Protein AF-A0A1L5PCD2-F1 (afdb_monomer_lite)

Secondary structure (DSSP, 8-state):
-TTGGGT-EEEEEES--SHHHHHTTSS----HHHHHHHHTTSSSEEEEEE--TTSHHHHHHHHHHHHTTT---EEEE----S-S--EETTEE-TTS-TTTS-HHHHIIIIIIIIHHHHHHHHHHHHHHHHTTS-EEEEE--GGGTS--S-HHHHHHHHHHHHHHHHHHHHHGGGT-EEEEE---SB--HHHHHTGGGS-GGGPBPHHHHHHHHHHHHHHHHTT--EE----S--BHHHHS-TTS-EEEEETTT--EEE--GGGS-HHHHTSBHHHHHTT---TTT--S-EEEEESTTS--

Sequence (300 aa):
MRIIAEAATVHVTGRTRSEAEASLGGKRAGSLEGLALEAAALPGRLVVHHCDHSNDAETERVAEEIRAANRLDILVNNAWPGYENMIEDGDFTWPRPFWEQPVWRWDAMIGAALRAAFIMSRAVAPTIISTQRGLIVNISFWAAQFYDGNAIYGMAKAAADKMAADFAHELRPHKVAAVALDPGLVRTEAVMQNAEYFDLSNSESPRFIGHVMRRSILARIRHAPFSADTGLDTRIYKHLPHHIDIMVKCTACGETREFQRDNLPVAMRHALIADIEKRLKCTSCGAKSGKLLFGSYVRG

Organism: NCBI:txid538025

InterPro domains:
  IPR002347 Short-chain dehydrogenase/reductase SDR [PF00106] (27-194)
  IPR002347 Short-chain dehydrogenase/reductase SDR [PR00081] (70-81)
  IPR002347 Short-chain dehydrogenase/reductase SDR [PR00081] (128-144)
  IPR002347 Short-chain dehydrogenase/reductase SDR [PR00081] (153-172)
  IPR002347 Short-chain dehydrogenase/reductase SDR [PR00081] (174-191)
  IPR036291 NAD(P)-binding domain superfamily [SSF51735] (5-196)

Foldseek 3Di:
DLLQLVQEEDEDEDAFADQVSQPVLVQGGDHPVNVQVVSVPHNHHYDYAYAQQLDLVRLLVVLVVVCVVLADAEAELDDADLLSPQADPNDRQQLPPPVSHDVVSLCRLPVRRLVSLVSNCVNCVVSNLVVLQHEYEYEAAPLCPDPDRHPSNNVSRVSSQVVQLVCQVVCVVSNYHGFYWHQYAEPHSSCVVVVVVDDCVPYDYPVLVVLVVSLSSVCSVVVHFSWLPSVHQDACQRTGDPSKWKWKAAPPPRDIDTDDLVPDDPVRNSHGQVVVLQCDADPPPRDSRIIMTIGPPPVD

Radius of gyration: 20.15 Å; chains: 1; bounding box: 47×47×53 Å

pLDDT: mean 81.56, std 14.29, range [33.59, 98.44]

Structure (mmCIF, N/CA/C/O backbone):
data_AF-A0A1L5PCD2-F1
#
_entry.id   AF-A0A1L5PCD2-F1
#
loop_
_atom_site.group_PDB
_atom_site.id
_atom_site.type_symbol
_atom_site.label_atom_id
_atom_site.label_alt_id
_atom_site.label_comp_id
_atom_site.label_asym_id
_atom_site.label_entity_id
_atom_site.label_seq_id
_atom_site.pdbx_PDB_ins_code
_atom_site.Cartn_x
_atom_site.Cartn_y
_atom_site.Cartn_z
_atom_site.occupancy
_atom_site.B_iso_or_equiv
_atom_site.auth_seq_id
_atom_site.auth_comp_id
_atom_site.auth_asym_id
_atom_site.auth_atom_id
_atom_site.pdbx_PDB_model_num
ATOM 1 N N . MET A 1 1 ? 6.598 -11.124 10.112 1.00 73.69 1 MET A N 1
ATOM 2 C CA . MET A 1 1 ? 6.957 -11.622 11.463 1.00 73.69 1 MET A CA 1
ATOM 3 C C . MET A 1 1 ? 6.170 -11.002 12.614 1.00 73.69 1 MET A C 1
ATOM 5 O O . MET A 1 1 ? 5.392 -11.724 13.215 1.00 73.69 1 MET A O 1
ATOM 9 N N . ARG A 1 2 ? 6.268 -9.702 12.939 1.00 77.38 2 ARG A N 1
ATOM 10 C CA . ARG A 1 2 ? 5.586 -9.160 14.147 1.00 77.38 2 ARG A CA 1
ATOM 11 C C . ARG A 1 2 ? 4.066 -9.345 14.192 1.00 77.38 2 ARG A C 1
ATOM 13 O O . ARG A 1 2 ? 3.532 -9.557 15.267 1.00 77.38 2 ARG A O 1
ATOM 20 N N . ILE A 1 3 ? 3.389 -9.270 13.048 1.00 79.81 3 ILE A N 1
ATOM 21 C CA . ILE A 1 3 ? 1.939 -9.504 12.964 1.00 79.81 3 ILE A CA 1
ATOM 22 C C . ILE A 1 3 ? 1.617 -10.988 13.222 1.00 79.81 3 ILE A C 1
ATOM 24 O O . ILE A 1 3 ? 0.697 -11.300 13.963 1.00 79.81 3 ILE A O 1
ATOM 28 N N . ILE A 1 4 ? 2.435 -11.901 12.692 1.00 82.19 4 ILE A N 1
ATOM 29 C CA . ILE A 1 4 ? 2.314 -13.354 12.906 1.00 82.19 4 ILE A CA 1
ATOM 30 C C . ILE A 1 4 ? 2.542 -13.702 14.386 1.00 82.19 4 ILE A C 1
ATOM 32 O O . ILE A 1 4 ? 1.862 -14.561 14.931 1.00 82.19 4 ILE A O 1
ATOM 36 N N . ALA A 1 5 ? 3.440 -12.987 15.072 1.00 83.75 5 ALA A N 1
ATOM 37 C CA . ALA A 1 5 ? 3.675 -13.163 16.507 1.00 83.75 5 ALA A CA 1
ATOM 38 C C . ALA A 1 5 ? 2.443 -12.856 17.389 1.00 83.75 5 ALA A C 1
ATOM 40 O O . ALA A 1 5 ? 2.395 -13.299 18.530 1.00 83.75 5 ALA A O 1
ATOM 41 N N . GLU A 1 6 ? 1.438 -12.148 16.864 1.00 83.00 6 GLU A N 1
ATOM 42 C CA . GLU A 1 6 ? 0.151 -11.873 17.528 1.00 83.00 6 GLU A CA 1
ATOM 43 C C . GLU A 1 6 ? -0.920 -12.933 17.196 1.00 83.00 6 GLU A C 1
ATOM 45 O O . GLU A 1 6 ? -2.115 -12.660 17.282 1.00 83.00 6 GLU A O 1
ATOM 50 N N . ALA A 1 7 ? -0.504 -14.126 16.757 1.00 85.06 7 ALA A N 1
ATOM 51 C CA . ALA A 1 7 ? -1.379 -15.218 16.319 1.00 85.06 7 ALA A CA 1
ATOM 52 C C . ALA A 1 7 ? -2.275 -14.883 15.105 1.00 85.06 7 ALA A C 1
ATOM 54 O O . ALA A 1 7 ? -3.289 -15.538 14.861 1.00 85.06 7 ALA A O 1
ATOM 55 N N . ALA A 1 8 ? -1.904 -13.875 14.310 1.00 86.75 8 ALA A N 1
ATOM 56 C CA . ALA A 1 8 ? -2.624 -13.533 13.088 1.00 86.75 8 ALA A CA 1
ATOM 57 C C . ALA A 1 8 ? -2.284 -14.491 11.934 1.00 86.75 8 ALA A C 1
ATOM 59 O O . ALA A 1 8 ? -1.172 -15.019 11.842 1.00 86.75 8 ALA A O 1
ATOM 60 N N . THR A 1 9 ? -3.230 -14.646 11.005 1.00 91.06 9 THR A N 1
ATOM 61 C CA . THR A 1 9 ? -2.940 -15.203 9.678 1.00 91.06 9 THR A CA 1
ATOM 62 C C . THR A 1 9 ? -2.471 -14.075 8.766 1.00 91.06 9 THR A C 1
ATOM 64 O O . THR A 1 9 ? -3.139 -13.049 8.656 1.00 91.06 9 THR A O 1
ATOM 67 N N . VAL A 1 10 ? -1.313 -14.247 8.135 1.00 91.44 10 VAL A N 1
ATOM 68 C CA . VAL A 1 10 ? -0.717 -13.273 7.221 1.00 91.44 10 VAL A CA 1
ATOM 69 C C . VAL A 1 10 ? -0.548 -13.926 5.860 1.00 91.44 10 VAL A C 1
ATOM 71 O O . VAL A 1 10 ? 0.221 -14.874 5.711 1.00 91.44 10 VAL A O 1
ATOM 74 N N . HIS A 1 11 ? -1.259 -13.388 4.875 1.00 93.06 11 HIS A N 1
ATOM 75 C CA . HIS A 1 11 ? -1.078 -13.723 3.471 1.00 93.06 11 HIS A CA 1
ATOM 76 C C . HIS A 1 11 ? 0.005 -12.811 2.893 1.00 93.06 11 HIS A C 1
ATOM 78 O O . HIS A 1 11 ? -0.073 -11.592 3.047 1.00 93.06 11 HIS A O 1
ATOM 84 N N . VAL A 1 12 ? 1.028 -13.388 2.266 1.00 91.69 12 VAL A N 1
ATOM 85 C CA . VAL A 1 12 ? 2.104 -12.635 1.609 1.00 91.69 12 VAL A CA 1
ATOM 86 C C . VAL A 1 12 ? 2.184 -13.055 0.158 1.00 91.69 12 VAL A C 1
ATOM 88 O O . VAL A 1 12 ? 2.222 -14.246 -0.149 1.00 91.69 12 VAL A O 1
ATOM 91 N N . THR A 1 13 ? 2.222 -12.062 -0.719 1.00 90.50 13 THR A N 1
ATOM 92 C CA . THR A 1 13 ? 2.404 -12.242 -2.153 1.00 90.50 13 THR A CA 1
ATOM 93 C C . THR A 1 13 ? 3.820 -11.853 -2.559 1.00 90.50 13 THR A C 1
ATOM 95 O O . THR A 1 13 ? 4.439 -10.966 -1.966 1.00 90.50 13 THR A O 1
ATOM 98 N N . GLY A 1 14 ? 4.356 -12.524 -3.572 1.00 82.50 14 GLY A N 1
ATOM 99 C CA . GLY A 1 14 ? 5.663 -12.197 -4.124 1.00 82.50 14 GLY A CA 1
ATOM 100 C C . GLY A 1 14 ? 6.024 -13.079 -5.310 1.00 82.50 14 GLY A C 1
ATOM 101 O O . GLY A 1 14 ? 5.433 -14.141 -5.514 1.00 82.50 14 GLY A O 1
ATOM 102 N N . ARG A 1 15 ? 7.009 -12.626 -6.088 1.00 70.12 15 ARG A N 1
ATOM 103 C CA . ARG A 1 15 ? 7.527 -13.364 -7.249 1.00 70.12 15 ARG A CA 1
ATOM 104 C C . ARG A 1 15 ? 8.676 -14.301 -6.881 1.00 70.12 15 ARG A C 1
ATOM 106 O O . ARG A 1 15 ? 8.704 -15.429 -7.344 1.00 70.12 15 ARG A O 1
ATOM 113 N N . THR A 1 16 ? 9.599 -13.852 -6.030 1.00 78.06 16 THR A N 1
ATOM 114 C CA . THR A 1 16 ? 10.806 -14.613 -5.669 1.00 78.06 16 THR A CA 1
ATOM 115 C C . THR A 1 16 ? 10.471 -15.770 -4.730 1.00 78.06 16 THR A C 1
ATOM 117 O O . THR A 1 16 ? 10.133 -15.540 -3.564 1.00 78.06 16 THR A O 1
ATOM 120 N N . ARG A 1 17 ? 10.563 -17.014 -5.214 1.00 74.38 17 ARG A N 1
ATOM 121 C CA . ARG A 1 17 ? 10.187 -18.200 -4.433 1.00 74.38 17 ARG A CA 1
ATOM 122 C C . ARG A 1 17 ? 11.295 -18.632 -3.492 1.00 74.38 17 ARG A C 1
ATOM 124 O O . ARG A 1 17 ? 11.042 -18.736 -2.295 1.00 74.38 17 ARG A O 1
ATOM 131 N N . SER A 1 18 ? 12.500 -18.812 -4.027 1.00 73.50 18 SER A N 1
ATOM 132 C CA . SER A 1 18 ? 13.650 -19.361 -3.302 1.00 73.50 18 SER A CA 1
ATOM 133 C C . SER A 1 18 ? 14.806 -18.370 -3.197 1.00 73.50 18 SER A C 1
ATOM 135 O O . SER A 1 18 ? 14.920 -17.426 -3.983 1.00 73.50 18 SER A O 1
ATOM 137 N N . GLU A 1 19 ? 15.709 -18.601 -2.244 1.00 71.38 19 GLU A N 1
ATOM 138 C CA . GLU A 1 19 ? 16.956 -17.827 -2.146 1.00 71.38 19 GLU A CA 1
ATOM 139 C C . GLU A 1 19 ? 17.844 -18.016 -3.388 1.00 71.38 19 GLU A C 1
ATOM 141 O O . GLU A 1 19 ? 18.564 -17.100 -3.788 1.00 71.38 19 GLU A O 1
ATOM 146 N N . ALA A 1 20 ? 17.761 -19.178 -4.048 1.00 63.09 20 ALA A N 1
ATOM 147 C CA . ALA A 1 20 ? 18.456 -19.425 -5.308 1.00 63.09 20 ALA A CA 1
ATOM 148 C C . ALA A 1 20 ? 17.936 -18.497 -6.421 1.00 63.09 20 ALA A C 1
ATOM 150 O O . ALA A 1 20 ? 18.731 -17.876 -7.121 1.00 63.09 20 ALA A O 1
ATOM 151 N N . GLU A 1 21 ? 16.617 -18.320 -6.533 1.00 61.25 21 GLU A N 1
ATOM 152 C CA . GLU A 1 21 ? 16.004 -17.349 -7.451 1.00 61.25 21 GLU A CA 1
ATOM 153 C C . GLU A 1 21 ? 16.324 -15.896 -7.081 1.00 61.25 21 GLU A C 1
ATOM 155 O O . GLU A 1 21 ? 16.575 -15.080 -7.969 1.00 61.25 21 GLU A O 1
ATOM 160 N N . ALA A 1 22 ? 16.371 -15.569 -5.785 1.00 59.88 22 ALA A N 1
ATOM 161 C CA . ALA A 1 22 ? 16.804 -14.253 -5.309 1.00 59.88 22 ALA A CA 1
ATOM 162 C C . ALA A 1 22 ? 18.249 -13.943 -5.756 1.00 59.88 22 ALA A C 1
ATOM 164 O O . ALA A 1 22 ? 18.557 -12.833 -6.205 1.00 59.88 22 ALA A O 1
ATOM 165 N N . SER A 1 23 ? 19.105 -14.969 -5.713 1.00 55.41 23 SER A N 1
ATOM 166 C CA . SER A 1 23 ? 20.528 -14.909 -6.060 1.00 55.41 23 SER A CA 1
ATOM 167 C C . SER A 1 23 ? 20.797 -14.890 -7.569 1.00 55.41 23 SER A C 1
ATOM 169 O O . SER A 1 23 ? 21.785 -14.292 -7.992 1.00 55.41 23 SER A O 1
ATOM 171 N N . LEU A 1 24 ? 19.919 -15.470 -8.401 1.00 48.34 24 LEU A N 1
ATOM 172 C CA . LEU A 1 24 ? 20.075 -15.515 -9.867 1.00 48.34 24 LEU A CA 1
ATOM 173 C C . LEU A 1 24 ? 20.067 -14.125 -10.532 1.00 48.34 24 LEU A C 1
ATOM 175 O O . LEU A 1 24 ? 20.558 -13.977 -11.648 1.00 48.34 24 LEU A O 1
ATOM 179 N N . GLY A 1 25 ? 19.562 -13.095 -9.845 1.00 49.72 25 GLY A N 1
ATOM 180 C CA . GLY A 1 25 ? 19.641 -11.699 -10.286 1.00 49.72 25 GLY A CA 1
ATOM 181 C C . GLY A 1 25 ? 20.725 -10.863 -9.599 1.00 49.72 25 GLY A C 1
ATOM 182 O O . GLY A 1 25 ? 20.808 -9.671 -9.885 1.00 49.72 25 GLY A O 1
ATOM 183 N N . GLY A 1 26 ? 21.485 -11.425 -8.647 1.00 46.78 26 GLY A N 1
ATOM 184 C CA . GLY A 1 26 ? 22.542 -10.747 -7.874 1.00 46.78 26 GLY A CA 1
ATOM 185 C C . GLY A 1 26 ? 22.114 -9.523 -7.044 1.00 46.78 26 GLY A C 1
ATOM 186 O O . GLY A 1 26 ? 22.952 -8.903 -6.398 1.00 46.78 26 GLY A O 1
ATOM 187 N N . LYS A 1 27 ? 20.828 -9.146 -7.071 1.00 51.66 27 LYS A N 1
ATOM 188 C CA . LYS A 1 27 ? 20.328 -7.832 -6.626 1.00 51.66 27 LYS A CA 1
ATOM 189 C C . LYS A 1 27 ? 19.210 -7.894 -5.578 1.00 51.66 27 LYS A C 1
ATOM 191 O O . LYS A 1 27 ? 18.761 -6.847 -5.123 1.00 51.66 27 LYS A O 1
ATOM 196 N N . ARG A 1 28 ? 18.729 -9.069 -5.161 1.00 55.81 28 ARG A N 1
ATOM 197 C CA . ARG A 1 28 ? 17.652 -9.187 -4.156 1.00 55.81 28 ARG A CA 1
ATOM 198 C C . ARG A 1 28 ? 18.047 -10.200 -3.082 1.00 55.81 28 ARG A C 1
ATOM 200 O O . ARG A 1 28 ? 18.472 -11.294 -3.424 1.00 55.81 28 ARG A O 1
ATOM 207 N N . ALA A 1 29 ? 17.915 -9.832 -1.808 1.00 56.06 29 ALA A N 1
ATOM 208 C CA . ALA A 1 29 ? 18.020 -10.771 -0.692 1.00 56.06 29 ALA A CA 1
ATOM 209 C C . ALA A 1 29 ? 16.616 -11.056 -0.141 1.00 56.06 29 ALA A C 1
ATOM 211 O O . ALA A 1 29 ? 15.772 -10.157 -0.121 1.00 56.06 29 ALA A O 1
ATOM 212 N N . GLY A 1 30 ? 16.380 -12.296 0.290 1.00 67.94 30 GLY A N 1
ATOM 213 C CA . GLY A 1 30 ? 15.105 -12.737 0.839 1.00 67.94 30 GLY A CA 1
ATOM 214 C C . GLY A 1 30 ? 14.165 -13.339 -0.204 1.00 67.94 30 GLY A C 1
ATOM 215 O O . GLY A 1 30 ? 14.017 -12.859 -1.331 1.00 67.94 30 GLY A O 1
ATOM 216 N N . SER A 1 31 ? 13.492 -14.404 0.212 1.00 78.81 31 SER A N 1
ATOM 217 C CA . SER A 1 31 ? 12.548 -15.175 -0.587 1.00 78.81 31 SER A CA 1
ATOM 218 C C . SER A 1 31 ? 11.301 -15.530 0.217 1.00 78.81 31 SER A C 1
ATOM 220 O O . SER A 1 31 ? 11.265 -15.424 1.448 1.00 78.81 31 SER A O 1
ATOM 222 N N . LEU A 1 32 ? 10.253 -15.968 -0.479 1.00 81.69 32 LEU A N 1
ATOM 223 C CA . LEU A 1 32 ? 9.052 -16.469 0.182 1.00 81.69 32 LEU A CA 1
ATOM 224 C C . LEU A 1 32 ? 9.339 -17.723 1.032 1.00 81.69 32 LEU A C 1
ATOM 226 O O . LEU A 1 32 ? 8.737 -17.883 2.095 1.00 81.69 32 LEU A O 1
ATOM 230 N N . GLU A 1 33 ? 10.285 -18.569 0.615 1.00 82.56 33 GLU A N 1
ATOM 231 C CA . GLU A 1 33 ? 10.773 -19.716 1.394 1.00 82.56 33 GLU A CA 1
ATOM 232 C C . GLU A 1 33 ? 11.486 -19.284 2.679 1.00 82.56 33 GLU A C 1
ATOM 234 O O . GLU A 1 33 ? 11.141 -19.758 3.764 1.00 82.56 33 GLU A O 1
ATOM 239 N N . GLY A 1 34 ? 12.428 -18.339 2.584 1.00 79.88 34 GLY A N 1
ATOM 240 C CA . GLY A 1 34 ? 13.122 -17.785 3.750 1.00 79.88 34 GLY A CA 1
ATOM 241 C C . GLY A 1 34 ? 12.144 -17.173 4.756 1.00 79.88 34 GLY A C 1
ATOM 242 O O . GLY A 1 34 ? 12.220 -17.435 5.958 1.00 79.88 34 GLY A O 1
ATOM 243 N N . LEU A 1 35 ? 11.139 -16.447 4.258 1.00 83.19 35 LEU A N 1
ATOM 244 C CA . LEU A 1 35 ? 10.072 -15.882 5.082 1.00 83.19 35 LEU A CA 1
ATOM 245 C C . LEU A 1 35 ? 9.240 -16.964 5.792 1.00 83.19 35 LEU A C 1
ATOM 247 O O . LEU A 1 35 ? 8.862 -16.787 6.952 1.00 83.19 35 LEU A O 1
ATOM 251 N N . ALA A 1 36 ? 8.942 -18.075 5.116 1.00 85.25 36 ALA A N 1
ATOM 252 C CA . ALA A 1 36 ? 8.207 -19.190 5.706 1.00 85.25 36 ALA A CA 1
ATOM 253 C C . ALA A 1 36 ? 9.001 -19.877 6.824 1.00 85.25 36 ALA A C 1
ATOM 255 O O . ALA A 1 36 ? 8.423 -20.194 7.866 1.00 85.25 36 ALA A O 1
ATOM 256 N N . LEU A 1 37 ? 10.317 -20.030 6.651 1.00 85.38 37 LEU A N 1
ATOM 257 C CA . LEU A 1 37 ? 11.207 -20.556 7.688 1.00 85.38 37 LEU A CA 1
ATOM 258 C C . LEU A 1 37 ? 11.231 -19.651 8.926 1.00 85.38 37 LEU A C 1
ATOM 260 O O . LEU A 1 37 ? 11.070 -20.139 10.044 1.00 85.38 37 LEU A O 1
ATOM 264 N N . GLU A 1 38 ? 11.350 -18.333 8.745 1.00 84.44 38 GLU A N 1
ATOM 265 C CA . GLU A 1 38 ? 11.291 -17.375 9.859 1.00 84.44 38 GLU A CA 1
ATOM 266 C C . GLU A 1 38 ? 9.935 -17.387 10.584 1.00 84.44 38 GLU A C 1
ATOM 268 O O . GLU A 1 38 ? 9.871 -17.224 11.805 1.00 84.44 38 GLU A O 1
ATOM 273 N N . ALA A 1 39 ? 8.837 -17.571 9.844 1.00 87.62 39 ALA A N 1
ATOM 274 C CA . ALA A 1 39 ? 7.493 -17.601 10.414 1.00 87.62 39 ALA A CA 1
ATOM 275 C C . ALA A 1 39 ? 7.185 -18.884 11.194 1.00 87.62 39 ALA A C 1
ATOM 277 O O . ALA A 1 39 ? 6.323 -18.840 12.069 1.00 87.62 39 ALA A O 1
ATOM 278 N N . ALA A 1 40 ? 7.858 -20.001 10.899 1.00 88.12 40 ALA A N 1
ATOM 279 C CA . ALA A 1 40 ? 7.531 -21.318 11.450 1.00 88.12 40 ALA A CA 1
ATOM 280 C C . ALA A 1 40 ? 7.604 -21.384 12.986 1.00 88.12 40 ALA A C 1
ATOM 282 O O . ALA A 1 40 ? 6.890 -22.167 13.607 1.00 88.12 40 ALA A O 1
ATOM 283 N N . ALA A 1 41 ? 8.438 -20.543 13.606 1.00 88.88 41 ALA A N 1
ATOM 284 C CA . ALA A 1 41 ? 8.585 -20.463 15.059 1.00 88.88 41 ALA A CA 1
ATOM 285 C C . ALA A 1 41 ? 7.561 -19.532 15.746 1.00 88.88 41 ALA A C 1
ATOM 287 O O . ALA A 1 41 ? 7.631 -19.330 16.959 1.00 88.88 41 ALA A O 1
ATOM 288 N N . LEU A 1 42 ? 6.641 -18.915 14.996 1.00 90.25 42 LEU A N 1
ATOM 289 C CA . LEU A 1 42 ? 5.680 -17.940 15.515 1.00 90.25 42 LEU A CA 1
ATOM 290 C C . LEU A 1 42 ? 4.277 -18.555 15.679 1.00 90.25 42 LEU A C 1
ATOM 292 O O . LEU A 1 42 ? 3.902 -19.436 14.916 1.00 90.25 42 LEU A O 1
ATOM 296 N N . PRO A 1 43 ? 3.464 -18.065 16.636 1.00 89.94 43 PRO A N 1
ATOM 297 C CA . PRO A 1 43 ? 2.142 -18.630 16.937 1.00 89.94 43 PRO A CA 1
ATOM 298 C C . PRO A 1 43 ? 1.075 -18.401 15.854 1.00 89.94 43 PRO A C 1
ATOM 300 O O . PRO A 1 43 ? 0.015 -19.020 15.897 1.00 89.94 43 PRO A O 1
ATOM 303 N N . GLY A 1 44 ? 1.299 -17.466 14.930 1.00 90.00 44 GLY A N 1
ATOM 304 C CA . GLY A 1 44 ? 0.391 -17.194 13.818 1.00 90.00 44 GLY A CA 1
ATOM 305 C C . GLY A 1 44 ? 0.622 -18.109 12.622 1.00 90.00 44 GLY A C 1
ATOM 306 O O . GLY A 1 44 ? 1.420 -19.040 12.657 1.00 90.00 44 GLY A O 1
ATOM 307 N N . ARG A 1 45 ? -0.061 -17.806 11.519 1.00 91.62 45 ARG A N 1
ATOM 308 C CA . ARG A 1 45 ? 0.049 -18.571 10.272 1.00 91.62 45 ARG A CA 1
ATOM 309 C C . ARG A 1 45 ? 0.537 -17.673 9.146 1.00 91.62 45 ARG A C 1
ATOM 311 O O . ARG A 1 45 ? -0.057 -16.629 8.899 1.00 91.62 45 ARG A O 1
ATOM 318 N N . LEU A 1 46 ? 1.582 -18.090 8.438 1.00 91.44 46 LEU A N 1
ATOM 319 C CA . LEU A 1 46 ? 1.958 -17.491 7.159 1.00 91.44 46 LEU A CA 1
ATOM 320 C C . LEU A 1 46 ? 1.330 -18.305 6.024 1.00 91.44 46 LEU A C 1
ATOM 322 O O . LEU A 1 46 ? 1.442 -19.530 6.006 1.00 91.44 46 LEU A O 1
ATOM 326 N N . VAL A 1 47 ? 0.684 -17.629 5.078 1.00 91.69 47 VAL A N 1
ATOM 327 C CA . VAL A 1 47 ? 0.240 -18.219 3.813 1.00 91.69 47 VAL A CA 1
ATOM 328 C C . VAL A 1 47 ? 0.941 -17.475 2.688 1.00 91.69 47 VAL A C 1
ATOM 330 O O . VAL A 1 47 ? 0.819 -16.259 2.554 1.00 91.69 47 VAL A O 1
ATOM 333 N N . VAL A 1 48 ? 1.722 -18.206 1.907 1.00 91.38 48 VAL A N 1
ATOM 334 C CA . VAL A 1 48 ? 2.500 -17.658 0.800 1.00 91.38 48 VAL A CA 1
ATOM 335 C C . VAL A 1 48 ? 1.725 -17.848 -0.497 1.00 91.38 48 VAL A C 1
ATOM 337 O O . VAL A 1 48 ? 1.281 -18.956 -0.791 1.00 91.38 48 VAL A O 1
ATOM 340 N N . HIS A 1 49 ? 1.619 -16.787 -1.292 1.00 91.62 49 HIS A N 1
ATOM 341 C CA . HIS A 1 49 ? 1.053 -16.832 -2.633 1.00 91.62 49 HIS A CA 1
ATOM 342 C C . HIS A 1 49 ? 2.097 -16.377 -3.650 1.00 91.62 49 HIS A C 1
ATOM 344 O O . HIS A 1 49 ? 2.631 -15.270 -3.574 1.00 91.62 49 HIS A O 1
ATOM 350 N N . HIS A 1 50 ? 2.357 -17.222 -4.641 1.00 90.19 50 HIS A N 1
ATOM 351 C CA . HIS A 1 50 ? 3.127 -16.814 -5.806 1.00 90.19 50 HIS A CA 1
ATOM 352 C C . HIS A 1 50 ? 2.258 -15.924 -6.698 1.00 90.19 50 HIS A C 1
ATOM 354 O O . HIS A 1 50 ? 1.160 -16.337 -7.078 1.00 90.19 50 HIS A O 1
ATOM 360 N N . CYS A 1 51 ? 2.728 -14.717 -7.002 1.00 92.38 51 CYS A N 1
ATOM 361 C CA . CYS A 1 51 ? 1.963 -13.751 -7.783 1.00 92.38 51 CYS A CA 1
ATOM 362 C C . CYS A 1 51 ? 2.889 -12.751 -8.468 1.00 92.38 51 CYS A C 1
ATOM 364 O O . CYS A 1 51 ? 3.602 -12.010 -7.780 1.00 92.38 51 CYS A O 1
ATOM 366 N N . ASP A 1 52 ? 2.832 -12.668 -9.797 1.00 92.25 52 ASP A N 1
ATOM 367 C CA . ASP A 1 52 ? 3.310 -11.483 -10.502 1.00 92.25 52 ASP A CA 1
ATOM 368 C C . ASP A 1 52 ? 2.207 -10.423 -10.540 1.00 92.25 52 ASP A C 1
ATOM 370 O O . ASP A 1 52 ? 1.220 -10.533 -11.259 1.00 92.25 52 ASP A O 1
ATOM 374 N N . HIS A 1 53 ? 2.380 -9.370 -9.745 1.00 93.56 53 HIS A N 1
ATOM 375 C CA . HIS A 1 53 ? 1.426 -8.268 -9.671 1.00 93.56 53 HIS A CA 1
ATOM 376 C C . HIS A 1 53 ? 1.398 -7.367 -10.918 1.00 93.56 53 HIS A C 1
ATOM 378 O O . HIS A 1 53 ? 0.531 -6.506 -11.008 1.00 93.56 53 HIS A O 1
ATOM 384 N N . SER A 1 54 ? 2.286 -7.566 -11.898 1.00 92.50 54 SER A N 1
ATOM 385 C CA . SER A 1 54 ? 2.129 -6.966 -13.233 1.00 92.50 54 SER A CA 1
ATOM 386 C C . SER A 1 54 ? 1.066 -7.672 -14.089 1.00 92.50 54 SER A C 1
ATOM 388 O O . SER A 1 54 ? 0.659 -7.141 -15.119 1.00 92.50 54 SER A O 1
ATOM 390 N N . ASN A 1 55 ? 0.587 -8.843 -13.651 1.00 95.44 55 ASN A N 1
ATOM 391 C CA . ASN A 1 55 ? -0.489 -9.598 -14.276 1.00 95.44 55 ASN A CA 1
ATOM 392 C C . ASN A 1 55 ? -1.771 -9.498 -13.430 1.00 95.44 55 ASN A C 1
ATOM 394 O O . ASN A 1 55 ? -1.861 -10.035 -12.319 1.00 95.44 55 ASN A O 1
ATOM 398 N N . ASP A 1 56 ? -2.788 -8.825 -13.972 1.00 97.19 56 ASP A N 1
ATOM 399 C CA . ASP A 1 56 ? -4.073 -8.634 -13.290 1.00 97.19 56 ASP A CA 1
ATOM 400 C C . ASP A 1 56 ? -4.735 -9.975 -12.936 1.00 97.19 56 ASP A C 1
ATOM 402 O O . ASP A 1 56 ? -5.229 -10.132 -11.822 1.00 97.19 56 ASP A O 1
ATOM 406 N N . ALA A 1 57 ? -4.676 -10.968 -13.832 1.00 97.75 57 ALA A N 1
ATOM 407 C CA . ALA A 1 57 ? -5.313 -12.268 -13.618 1.00 97.75 57 ALA A CA 1
ATOM 408 C C . ALA A 1 57 ? -4.674 -13.046 -12.455 1.00 97.75 57 ALA A C 1
ATOM 410 O O . ALA A 1 57 ? -5.366 -13.721 -11.693 1.00 97.75 57 ALA A O 1
ATOM 411 N N . GLU A 1 58 ? -3.355 -12.934 -12.271 1.00 97.19 58 GLU A N 1
ATOM 412 C CA . GLU A 1 58 ? -2.680 -13.531 -11.114 1.00 97.19 58 GLU A CA 1
ATOM 413 C C . GLU A 1 58 ? -3.049 -12.820 -9.811 1.00 97.19 58 GLU A C 1
ATOM 415 O O . GLU A 1 58 ? -3.279 -13.480 -8.794 1.00 97.19 58 GLU A O 1
ATOM 420 N N . THR A 1 59 ? -3.157 -11.489 -9.853 1.00 97.00 59 THR A N 1
ATOM 421 C CA . THR A 1 59 ? -3.589 -10.677 -8.707 1.00 97.00 59 THR A CA 1
ATOM 422 C C . THR A 1 59 ? -5.016 -11.036 -8.289 1.00 97.00 59 THR A C 1
ATOM 424 O O . THR A 1 59 ? -5.274 -11.239 -7.101 1.00 97.00 59 THR A O 1
ATOM 427 N N . GLU A 1 60 ? -5.930 -11.169 -9.252 1.00 97.31 60 GLU A N 1
ATOM 428 C CA . GLU A 1 60 ? -7.321 -11.562 -9.014 1.00 97.31 60 GLU A CA 1
ATOM 429 C C . GLU A 1 60 ? -7.428 -12.997 -8.481 1.00 97.31 60 GLU A C 1
ATOM 431 O O . GLU A 1 60 ? -8.118 -13.215 -7.485 1.00 97.31 60 GLU A O 1
ATOM 436 N N . ARG A 1 61 ? -6.671 -13.954 -9.037 1.00 97.12 61 ARG A N 1
ATOM 437 C CA . ARG A 1 61 ? -6.620 -15.337 -8.529 1.00 97.12 61 ARG A CA 1
ATOM 438 C C . ARG A 1 61 ? -6.216 -15.388 -7.054 1.00 97.12 61 ARG A C 1
ATOM 440 O O . ARG A 1 61 ? -6.848 -16.075 -6.255 1.00 97.12 61 ARG A O 1
ATOM 447 N N . VAL A 1 62 ? -5.168 -14.660 -6.665 1.00 96.12 62 VAL A N 1
ATOM 448 C CA . VAL A 1 62 ? -4.742 -14.616 -5.257 1.00 96.12 62 VAL A CA 1
ATOM 449 C C . VAL A 1 62 ? -5.789 -13.938 -4.377 1.00 96.12 62 VAL A C 1
ATOM 451 O O . VAL A 1 62 ? -6.038 -14.392 -3.258 1.00 96.12 62 VAL A O 1
ATOM 454 N N . ALA A 1 63 ? -6.439 -12.882 -4.869 1.00 96.44 63 ALA A N 1
ATOM 455 C CA . ALA A 1 63 ? -7.538 -12.256 -4.146 1.00 96.44 63 ALA A CA 1
ATOM 456 C C . ALA A 1 63 ? -8.685 -13.251 -3.900 1.00 96.44 63 ALA A C 1
ATOM 458 O O . ALA A 1 63 ? -9.213 -13.300 -2.792 1.00 96.44 63 ALA A O 1
ATOM 459 N N . GLU A 1 64 ? -9.047 -14.084 -4.878 1.00 95.75 64 GLU A N 1
ATOM 460 C CA . GLU A 1 64 ? -10.053 -15.143 -4.714 1.00 95.75 64 GLU A CA 1
ATOM 461 C C . GLU A 1 64 ? -9.662 -16.170 -3.644 1.00 95.75 64 GLU A C 1
ATOM 463 O O . GLU A 1 64 ? -10.478 -16.485 -2.774 1.00 95.75 64 GLU A O 1
ATOM 468 N N . GLU A 1 65 ? -8.407 -16.629 -3.636 1.00 94.69 65 GLU A N 1
ATOM 469 C CA . GLU A 1 65 ? -7.888 -17.546 -2.609 1.00 94.69 65 GLU A CA 1
ATOM 470 C C . GLU A 1 65 ? -7.980 -16.951 -1.199 1.00 94.69 65 GLU A C 1
ATOM 472 O O . GLU A 1 65 ? -8.393 -17.629 -0.256 1.00 94.69 65 GLU A O 1
ATOM 477 N N . ILE A 1 66 ? -7.635 -15.669 -1.045 1.00 93.69 66 ILE A N 1
ATOM 478 C CA . ILE A 1 66 ? -7.746 -14.952 0.233 1.00 93.69 66 ILE A CA 1
ATOM 479 C C . ILE A 1 66 ? -9.218 -14.821 0.641 1.00 93.69 66 ILE A C 1
ATOM 481 O O . ILE A 1 66 ? -9.575 -15.037 1.801 1.00 93.69 66 ILE A O 1
ATOM 485 N N . ARG A 1 67 ? -10.101 -14.498 -0.309 1.00 93.19 67 ARG A N 1
ATOM 486 C CA . ARG A 1 67 ? -11.539 -14.353 -0.053 1.00 93.19 67 ARG A CA 1
ATOM 487 C C . ARG A 1 67 ? -12.199 -15.662 0.361 1.00 93.19 67 ARG A C 1
ATOM 489 O O . ARG A 1 67 ? -13.141 -15.606 1.147 1.00 93.19 67 ARG A O 1
ATOM 496 N N . ALA A 1 68 ? -11.696 -16.810 -0.090 1.00 90.81 68 ALA A N 1
ATOM 497 C CA . ALA A 1 68 ? -12.198 -18.124 0.313 1.00 90.81 68 ALA A CA 1
ATOM 498 C C . ALA A 1 68 ? -12.064 -18.385 1.828 1.00 90.81 68 ALA A C 1
ATOM 500 O O . ALA A 1 68 ? -12.837 -19.160 2.390 1.00 90.81 68 ALA A O 1
ATOM 501 N N . ALA A 1 69 ? -11.154 -17.688 2.523 1.00 82.81 69 ALA A N 1
ATOM 502 C CA . ALA A 1 69 ? -11.064 -17.712 3.986 1.00 82.81 69 ALA A CA 1
ATOM 503 C C . ALA A 1 69 ? -12.182 -16.904 4.688 1.00 82.81 69 ALA A C 1
ATOM 505 O O . ALA A 1 69 ? -12.239 -16.868 5.917 1.00 82.81 69 ALA A O 1
ATOM 506 N N . ASN A 1 70 ? -13.065 -16.244 3.926 1.00 81.00 70 ASN A N 1
ATOM 507 C CA . ASN A 1 70 ? -14.213 -15.440 4.367 1.00 81.00 70 ASN A CA 1
ATOM 508 C C . ASN A 1 70 ? -13.897 -14.303 5.349 1.00 81.00 70 ASN A C 1
ATOM 510 O O . ASN A 1 70 ? -14.804 -13.733 5.959 1.00 81.00 70 ASN A O 1
ATOM 514 N N . ARG A 1 71 ? -12.624 -13.931 5.499 1.00 87.56 71 ARG A N 1
ATOM 515 C CA . ARG A 1 71 ? -12.216 -12.839 6.376 1.00 87.56 71 ARG A CA 1
ATOM 516 C C . ARG A 1 71 ? -10.898 -12.226 5.926 1.00 87.56 71 ARG A C 1
ATOM 518 O O . ARG A 1 71 ? -9.897 -12.922 5.810 1.00 87.56 71 ARG A O 1
ATOM 525 N N . LEU A 1 72 ? -10.899 -10.905 5.768 1.00 92.38 72 LEU A N 1
ATOM 526 C CA . LEU A 1 72 ? -9.700 -10.101 5.559 1.00 92.38 72 LEU A CA 1
ATOM 527 C C . LEU A 1 72 ? -9.812 -8.831 6.401 1.00 92.38 72 LEU A C 1
ATOM 529 O O . LEU A 1 72 ? -10.616 -7.956 6.096 1.00 92.38 72 LEU A O 1
ATOM 533 N N . ASP A 1 73 ? -9.032 -8.741 7.478 1.00 89.62 73 ASP A N 1
ATOM 534 C CA . ASP A 1 73 ? -9.071 -7.578 8.371 1.00 89.62 73 ASP A CA 1
ATOM 535 C C . ASP A 1 73 ? -8.192 -6.423 7.848 1.00 89.62 73 ASP A C 1
ATOM 537 O O . ASP A 1 73 ? -8.560 -5.261 8.006 1.00 89.62 73 ASP A O 1
ATOM 541 N N . ILE A 1 74 ? -7.043 -6.715 7.222 1.00 90.56 74 ILE A N 1
ATOM 542 C CA . ILE A 1 74 ? -6.107 -5.699 6.714 1.00 90.56 74 ILE A CA 1
ATOM 543 C C . ILE A 1 74 ? -5.573 -6.081 5.335 1.00 90.56 74 ILE A C 1
ATOM 545 O O . ILE A 1 74 ? -5.102 -7.200 5.144 1.00 90.56 74 ILE A O 1
ATOM 549 N N . LEU A 1 75 ? -5.562 -5.111 4.421 1.00 94.50 75 LEU A N 1
ATOM 550 C CA . LEU A 1 75 ? -4.812 -5.145 3.168 1.00 94.50 75 LEU A CA 1
ATOM 551 C C . LEU A 1 75 ? -3.659 -4.136 3.232 1.00 94.50 75 LEU A C 1
ATOM 553 O O . LEU A 1 75 ? -3.860 -2.991 3.632 1.00 94.50 75 LEU A O 1
ATOM 557 N N . VAL A 1 76 ? -2.464 -4.546 2.803 1.00 93.25 76 VAL A N 1
ATOM 558 C CA . VAL A 1 76 ? -1.298 -3.661 2.667 1.00 93.25 76 VAL A CA 1
ATOM 559 C C . VAL A 1 76 ? -0.783 -3.716 1.235 1.00 93.25 76 VAL A C 1
ATOM 561 O O . VAL A 1 76 ? -0.152 -4.689 0.829 1.00 93.25 76 VAL A O 1
ATOM 564 N N . ASN A 1 77 ? -1.024 -2.653 0.478 1.00 95.44 77 ASN A N 1
ATOM 565 C CA . ASN A 1 77 ? -0.513 -2.489 -0.874 1.00 95.44 77 ASN A CA 1
ATOM 566 C C . ASN A 1 77 ? 0.942 -1.998 -0.812 1.00 95.44 77 ASN A C 1
ATOM 568 O O . ASN A 1 77 ? 1.202 -0.803 -0.659 1.00 95.44 77 ASN A O 1
ATOM 572 N N . ASN A 1 78 ? 1.885 -2.945 -0.881 1.00 91.06 78 ASN A N 1
ATOM 573 C CA . ASN A 1 78 ? 3.327 -2.706 -0.718 1.00 91.06 78 ASN A CA 1
ATOM 574 C C . ASN A 1 78 ? 4.184 -3.139 -1.925 1.00 91.06 78 ASN A C 1
ATOM 576 O O . ASN A 1 78 ? 5.352 -2.770 -2.000 1.00 91.06 78 ASN A O 1
ATOM 580 N N . ALA A 1 79 ? 3.652 -3.941 -2.853 1.00 89.44 79 ALA A N 1
ATOM 581 C CA . ALA A 1 79 ? 4.426 -4.442 -3.991 1.00 89.44 79 ALA A CA 1
ATOM 582 C C . ALA A 1 79 ? 4.932 -3.281 -4.868 1.00 89.44 79 ALA A C 1
ATOM 584 O O . ALA A 1 79 ? 4.135 -2.467 -5.332 1.00 89.44 79 ALA A O 1
ATOM 585 N N . TRP A 1 80 ? 6.252 -3.198 -5.080 1.00 88.62 80 TRP A N 1
ATOM 586 C CA . TRP A 1 80 ? 6.876 -2.040 -5.726 1.00 88.62 80 TRP A CA 1
ATOM 587 C C . TRP A 1 80 ? 8.059 -2.412 -6.642 1.00 88.62 80 TRP A C 1
ATOM 589 O O . TRP A 1 80 ? 9.119 -2.797 -6.140 1.00 88.62 80 TRP A O 1
ATOM 599 N N . PRO A 1 81 ? 7.903 -2.295 -7.974 1.00 89.38 81 PRO A N 1
ATOM 600 C CA . PRO A 1 81 ? 8.981 -2.345 -8.958 1.00 89.38 81 PRO A CA 1
ATOM 601 C C . PRO A 1 81 ? 9.419 -0.923 -9.379 1.00 89.38 81 PRO A C 1
ATOM 603 O O . PRO A 1 81 ? 8.958 0.077 -8.831 1.00 89.38 81 PRO A O 1
ATOM 606 N N . GLY A 1 82 ? 10.300 -0.816 -10.372 1.00 86.50 82 GLY A N 1
ATOM 607 C CA . GLY A 1 82 ? 10.790 0.451 -10.933 1.00 86.50 82 GLY A CA 1
ATOM 608 C C . GLY A 1 82 ? 12.246 0.778 -10.586 1.00 86.50 82 GLY A C 1
ATOM 609 O O . GLY A 1 82 ? 12.736 1.839 -10.969 1.00 86.50 82 GLY A O 1
ATOM 610 N N . TYR A 1 83 ? 12.933 -0.130 -9.887 1.00 85.19 83 TYR A N 1
ATOM 611 C CA . TYR A 1 83 ? 14.342 -0.012 -9.482 1.00 85.19 83 TYR A CA 1
ATOM 612 C C . TYR A 1 83 ? 15.254 -1.036 -10.174 1.00 85.19 83 TYR A C 1
ATOM 614 O O . TYR A 1 83 ? 16.437 -1.136 -9.865 1.00 85.19 83 TYR A O 1
ATOM 622 N N . GLU A 1 84 ? 14.711 -1.839 -11.088 1.00 81.00 84 GLU A N 1
ATOM 623 C CA . GLU A 1 84 ? 15.418 -2.949 -11.727 1.00 81.00 84 GLU A CA 1
ATOM 624 C C . GLU A 1 84 ? 16.580 -2.482 -12.616 1.00 81.00 84 GLU A C 1
ATOM 626 O O . GLU A 1 84 ? 17.605 -3.167 -12.694 1.00 81.00 84 GLU A O 1
ATOM 631 N N . ASN A 1 85 ? 16.429 -1.315 -13.250 1.00 84.31 85 ASN A N 1
ATOM 632 C CA . ASN A 1 85 ? 17.360 -0.793 -14.245 1.00 84.31 85 ASN A CA 1
ATOM 633 C C . ASN A 1 85 ? 17.713 0.684 -13.983 1.00 84.31 85 ASN A C 1
ATOM 635 O O . ASN A 1 85 ? 17.239 1.594 -14.649 1.00 84.31 85 ASN A O 1
ATOM 639 N N . MET A 1 86 ? 18.498 0.952 -12.939 1.00 85.06 86 MET A N 1
ATOM 640 C CA . MET A 1 86 ? 18.838 2.330 -12.540 1.00 85.06 86 MET A CA 1
ATOM 641 C C . MET A 1 86 ? 19.954 2.964 -13.387 1.00 85.06 86 MET A C 1
ATOM 643 O O . MET A 1 86 ? 20.069 4.188 -13.402 1.00 85.06 86 MET A O 1
ATOM 647 N N . ILE A 1 87 ? 20.750 2.140 -14.079 1.00 86.81 87 ILE A N 1
ATOM 648 C CA . ILE A 1 87 ? 21.846 2.557 -14.958 1.00 86.81 87 ILE A CA 1
ATOM 649 C C . ILE A 1 87 ? 21.544 2.065 -16.375 1.00 86.81 87 ILE A C 1
ATOM 651 O O . ILE A 1 87 ? 21.424 0.859 -16.577 1.00 86.81 87 ILE A O 1
ATOM 655 N N . GLU A 1 88 ? 21.466 2.971 -17.348 1.00 87.69 88 GLU A N 1
ATOM 656 C CA . GLU A 1 88 ? 21.298 2.642 -18.771 1.00 87.69 88 GLU A CA 1
ATOM 657 C C . GLU A 1 88 ? 22.370 3.367 -19.574 1.00 87.69 88 GLU A C 1
ATOM 659 O O . GLU A 1 88 ? 22.593 4.560 -19.377 1.00 87.69 88 GLU A O 1
ATOM 664 N N . ASP A 1 89 ? 23.075 2.626 -20.431 1.00 88.31 89 ASP A N 1
ATOM 665 C CA . ASP A 1 89 ? 24.213 3.131 -21.210 1.00 88.31 89 ASP A CA 1
ATOM 666 C C . ASP A 1 89 ? 25.286 3.830 -20.351 1.00 88.31 89 ASP A C 1
ATOM 668 O O . ASP A 1 89 ? 25.931 4.789 -20.767 1.00 88.31 89 ASP A O 1
ATOM 672 N N . GLY A 1 90 ? 25.482 3.332 -19.124 1.00 87.19 90 GLY A N 1
ATOM 673 C CA . GLY A 1 90 ? 26.454 3.861 -18.162 1.00 87.19 90 GLY A CA 1
ATOM 674 C C . GLY A 1 90 ? 25.990 5.094 -17.382 1.00 87.19 90 GLY A C 1
ATOM 675 O O . GLY A 1 90 ? 26.744 5.580 -16.543 1.00 87.19 90 GLY A O 1
ATOM 676 N N . ASP A 1 91 ? 24.765 5.573 -17.606 1.00 87.81 91 ASP A N 1
ATOM 677 C CA . ASP A 1 91 ? 24.224 6.760 -16.947 1.00 87.81 91 ASP A CA 1
ATOM 678 C C . ASP A 1 91 ? 23.123 6.418 -15.934 1.00 87.81 91 ASP A C 1
ATOM 680 O O . ASP A 1 91 ? 22.271 5.559 -16.169 1.00 87.81 91 ASP A O 1
ATOM 684 N N . PHE A 1 92 ? 23.124 7.125 -14.804 1.00 88.81 92 PHE A N 1
ATOM 685 C CA . PHE A 1 92 ? 22.114 6.985 -13.762 1.00 88.81 92 PHE A CA 1
ATOM 686 C C . PHE A 1 92 ? 20.839 7.712 -14.168 1.00 88.81 92 PHE A C 1
ATOM 688 O O . PHE A 1 92 ? 20.751 8.937 -14.141 1.00 88.81 92 PHE A O 1
ATOM 695 N N . THR A 1 93 ? 19.810 6.945 -14.527 1.00 90.62 93 THR A N 1
ATOM 696 C CA . THR A 1 93 ? 18.626 7.496 -15.198 1.00 90.62 93 THR A CA 1
ATOM 697 C C . THR A 1 93 ? 17.575 8.057 -14.239 1.00 90.62 93 THR A C 1
ATOM 699 O O . THR A 1 93 ? 16.580 8.626 -14.686 1.00 90.62 93 THR A O 1
ATOM 702 N N . TRP A 1 94 ? 17.726 7.893 -12.919 1.00 91.56 94 TRP A N 1
ATOM 703 C CA . TRP A 1 94 ? 16.746 8.369 -11.930 1.00 91.56 94 TRP A CA 1
ATOM 704 C C . TRP A 1 94 ? 16.493 9.885 -11.964 1.00 91.56 94 TRP A C 1
ATOM 706 O O . TRP A 1 94 ? 15.319 10.247 -12.065 1.00 91.56 94 TRP A O 1
ATOM 716 N N . PRO A 1 95 ? 17.523 10.760 -11.929 1.00 92.38 95 PRO A N 1
ATOM 717 C CA . PRO A 1 95 ? 17.347 12.212 -11.889 1.00 92.38 95 PRO A CA 1
ATOM 718 C C . PRO A 1 95 ? 17.028 12.850 -13.248 1.00 92.38 95 PRO A C 1
ATOM 720 O O . PRO A 1 95 ? 16.869 14.070 -13.311 1.00 92.38 95 PRO A O 1
ATOM 723 N N . ARG A 1 96 ? 16.964 12.071 -14.340 1.00 93.81 96 ARG A N 1
ATOM 724 C CA . ARG A 1 96 ? 16.674 12.612 -15.676 1.00 93.81 96 ARG A CA 1
ATOM 725 C C . ARG A 1 96 ? 15.332 13.359 -15.690 1.00 93.81 96 ARG A C 1
ATOM 727 O O . ARG A 1 96 ? 14.389 12.948 -15.004 1.00 93.81 96 ARG A O 1
ATOM 734 N N . PRO A 1 97 ? 15.191 14.426 -16.487 1.00 95.25 97 PRO A N 1
ATOM 735 C CA . PRO A 1 97 ? 13.910 15.101 -16.630 1.00 95.25 97 PRO A CA 1
ATOM 736 C C . PRO A 1 97 ? 12.864 14.182 -17.277 1.00 95.25 97 PRO A C 1
ATOM 738 O O . PRO A 1 97 ? 13.205 13.231 -17.977 1.00 95.25 97 PRO A O 1
ATOM 741 N N . PHE A 1 98 ? 11.573 14.463 -17.064 1.00 95.94 98 PHE A N 1
ATOM 742 C CA . PHE A 1 98 ? 10.495 13.529 -17.426 1.00 95.94 98 PHE A CA 1
ATOM 743 C C . PHE A 1 98 ? 10.453 13.150 -18.919 1.00 95.94 98 PHE A C 1
ATOM 745 O O . PHE A 1 98 ? 9.995 12.060 -19.240 1.00 95.94 98 PHE A O 1
ATOM 752 N N . TRP A 1 99 ? 10.931 14.015 -19.820 1.00 96.12 99 TRP A N 1
ATOM 753 C CA . TRP A 1 99 ? 10.978 13.756 -21.266 1.00 96.12 99 TRP A CA 1
ATOM 754 C C . TRP A 1 99 ? 12.135 12.835 -21.698 1.00 96.12 99 TRP A C 1
ATOM 756 O O . TRP A 1 99 ? 12.131 12.349 -22.822 1.00 96.12 99 TRP A O 1
ATOM 766 N N . GLU A 1 100 ? 13.102 12.574 -20.815 1.00 95.56 100 GLU A N 1
ATOM 767 C CA . GLU A 1 100 ? 14.231 11.645 -21.017 1.00 95.56 100 GLU A CA 1
ATOM 768 C C . GLU A 1 100 ? 14.125 10.394 -20.129 1.00 95.56 100 GLU A C 1
ATOM 770 O O . GLU A 1 100 ? 15.002 9.524 -20.140 1.00 95.56 100 GLU A O 1
ATOM 775 N N . GLN A 1 101 ? 13.065 10.309 -19.322 1.00 95.69 101 GLN A N 1
ATOM 776 C CA . GLN A 1 101 ? 12.795 9.149 -18.486 1.00 95.69 101 GLN A CA 1
ATOM 777 C C . GLN A 1 101 ? 12.439 7.943 -19.362 1.00 95.69 101 GLN A C 1
ATOM 779 O O . GLN A 1 101 ? 11.627 8.064 -20.282 1.00 95.69 101 GLN A O 1
ATOM 784 N N . PRO A 1 102 ? 12.995 6.760 -19.068 1.00 94.12 102 PRO A N 1
ATOM 785 C CA . PRO A 1 102 ? 12.703 5.579 -19.855 1.00 94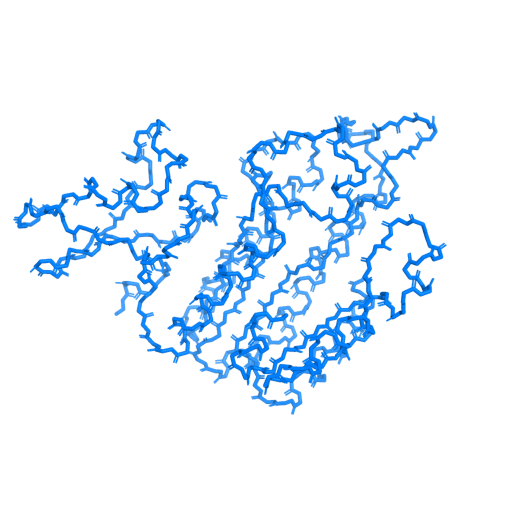.12 102 PRO A CA 1
ATOM 786 C C . PRO A 1 102 ? 11.271 5.089 -19.586 1.00 94.12 102 PRO A C 1
ATOM 788 O O . PRO A 1 102 ? 10.817 5.025 -18.439 1.00 94.12 102 PRO A O 1
ATOM 791 N N . VAL A 1 103 ? 10.559 4.700 -20.648 1.00 94.88 103 VAL A N 1
ATOM 792 C CA . VAL A 1 103 ? 9.130 4.328 -20.579 1.00 94.88 103 VAL A CA 1
ATOM 793 C C . VAL A 1 103 ? 8.884 3.123 -19.665 1.00 94.88 103 VAL A C 1
ATOM 795 O O . VAL A 1 103 ? 7.899 3.107 -18.932 1.00 94.88 103 VAL A O 1
ATOM 798 N N . TRP A 1 104 ? 9.819 2.168 -19.593 1.00 94.38 104 TRP A N 1
ATOM 799 C CA . TRP A 1 104 ? 9.676 0.990 -18.725 1.00 94.38 104 TRP A CA 1
ATOM 800 C C . TRP A 1 104 ? 9.476 1.358 -17.245 1.00 94.38 104 TRP A C 1
ATOM 802 O O . TRP A 1 104 ? 8.854 0.603 -16.497 1.00 94.38 104 TRP A O 1
ATOM 812 N N . ARG A 1 105 ? 9.973 2.522 -16.796 1.00 95.19 105 ARG A N 1
ATOM 813 C CA . ARG A 1 105 ? 9.791 2.989 -15.415 1.00 95.19 105 ARG A CA 1
ATOM 814 C C . ARG A 1 105 ? 8.343 3.383 -15.144 1.00 95.19 105 ARG A C 1
ATOM 816 O O . ARG A 1 105 ? 7.838 3.114 -14.054 1.00 95.19 105 ARG A O 1
ATOM 823 N N . TRP A 1 106 ? 7.676 3.983 -16.130 1.00 96.50 106 TRP A N 1
ATOM 824 C CA . TRP A 1 106 ? 6.241 4.257 -16.079 1.00 96.50 106 TRP A CA 1
ATOM 825 C C . TRP A 1 106 ? 5.449 2.952 -15.994 1.00 96.50 106 TRP A C 1
ATOM 827 O O . TRP A 1 106 ? 4.638 2.780 -15.080 1.00 96.50 106 TRP A O 1
ATOM 837 N N . ASP A 1 107 ? 5.740 2.010 -16.892 1.00 96.44 107 ASP A N 1
ATOM 838 C CA . ASP A 1 107 ? 5.067 0.710 -16.932 1.00 96.44 107 ASP A CA 1
ATOM 839 C C . ASP A 1 107 ? 5.261 -0.066 -15.625 1.00 96.44 107 ASP A C 1
ATOM 841 O O . ASP A 1 107 ? 4.324 -0.675 -15.116 1.00 96.44 107 ASP A O 1
ATOM 845 N N . ALA A 1 108 ? 6.439 0.021 -15.009 1.00 95.00 108 ALA A N 1
ATOM 846 C CA . ALA A 1 108 ? 6.696 -0.583 -13.711 1.00 95.00 108 ALA A CA 1
ATOM 847 C C . ALA A 1 108 ? 5.929 0.121 -12.573 1.00 95.00 108 ALA A C 1
ATOM 849 O O . ALA A 1 108 ? 5.127 -0.502 -11.875 1.00 95.00 108 ALA A O 1
ATOM 850 N N . MET A 1 109 ? 6.158 1.417 -12.347 1.00 96.00 109 MET A N 1
ATOM 851 C CA . MET A 1 109 ? 5.637 2.100 -11.153 1.00 96.00 109 MET A CA 1
ATOM 852 C C . MET A 1 109 ? 4.127 2.342 -11.213 1.00 96.00 109 MET A C 1
ATOM 854 O O . MET A 1 109 ? 3.424 2.166 -10.217 1.00 96.00 109 MET A O 1
ATOM 858 N N . ILE A 1 110 ? 3.622 2.744 -12.377 1.00 97.12 110 ILE A N 1
ATOM 859 C CA . ILE A 1 110 ? 2.206 3.059 -12.574 1.00 97.12 110 ILE A CA 1
ATOM 860 C C . ILE A 1 110 ? 1.483 1.848 -13.158 1.00 97.12 110 ILE A C 1
ATOM 862 O O . ILE A 1 110 ? 0.474 1.413 -12.600 1.00 97.12 110 ILE A O 1
ATOM 866 N N . GLY A 1 111 ? 2.017 1.289 -14.248 1.00 96.56 111 GLY A N 1
ATOM 867 C CA . GLY A 1 111 ? 1.398 0.173 -14.964 1.00 96.56 111 GLY A CA 1
ATOM 868 C C . GLY A 1 111 ? 1.302 -1.115 -14.142 1.00 96.56 111 GLY A C 1
ATOM 869 O O . GLY A 1 111 ? 0.296 -1.808 -14.253 1.00 96.56 111 GLY A O 1
ATOM 870 N N . ALA A 1 112 ? 2.281 -1.395 -13.275 1.00 95.12 112 ALA A N 1
ATOM 871 C CA . ALA A 1 112 ? 2.275 -2.567 -12.402 1.00 95.12 112 ALA A CA 1
ATOM 872 C C . ALA A 1 112 ? 1.985 -2.212 -10.935 1.00 95.12 112 ALA A C 1
ATOM 874 O O . ALA A 1 112 ? 0.989 -2.676 -10.394 1.00 95.12 112 ALA A O 1
ATOM 875 N N . ALA A 1 113 ? 2.799 -1.383 -10.270 1.00 94.69 113 ALA A N 1
ATOM 876 C CA . ALA A 1 113 ? 2.666 -1.161 -8.819 1.00 94.69 113 ALA A CA 1
ATOM 877 C C . ALA A 1 113 ? 1.324 -0.526 -8.419 1.00 94.69 113 ALA A C 1
ATOM 879 O O . ALA A 1 113 ? 0.573 -1.080 -7.611 1.00 94.69 113 ALA A O 1
ATOM 880 N N . LEU A 1 114 ? 1.014 0.643 -8.990 1.00 97.12 114 LEU A N 1
ATOM 881 C CA . LEU A 1 114 ? -0.221 1.363 -8.680 1.00 97.12 114 LEU A CA 1
ATOM 882 C C . LEU A 1 114 ? -1.458 0.587 -9.154 1.00 97.12 114 LEU A C 1
ATOM 884 O O . LEU A 1 114 ? -2.453 0.503 -8.430 1.00 97.12 114 LEU A O 1
ATOM 888 N N . ARG A 1 115 ? -1.386 -0.016 -10.348 1.00 97.81 115 ARG A N 1
ATOM 889 C CA . ARG A 1 115 ? -2.456 -0.858 -10.894 1.00 97.81 115 ARG A CA 1
ATOM 890 C C . ARG A 1 115 ? -2.751 -2.055 -9.992 1.00 97.81 115 ARG A C 1
ATOM 892 O O . ARG A 1 115 ? -3.909 -2.264 -9.643 1.00 97.81 115 ARG A O 1
ATOM 899 N N . ALA A 1 116 ? -1.731 -2.787 -9.552 1.00 97.69 116 ALA A N 1
ATOM 900 C CA . ALA A 1 116 ? -1.895 -3.937 -8.668 1.00 97.69 116 ALA A CA 1
ATOM 901 C C . ALA A 1 116 ? -2.563 -3.561 -7.343 1.00 97.69 116 ALA A C 1
ATOM 903 O O . ALA A 1 116 ? -3.455 -4.273 -6.881 1.00 97.69 116 ALA A O 1
ATOM 904 N N . ALA A 1 117 ? -2.175 -2.421 -6.758 1.00 97.69 117 ALA A N 1
ATOM 905 C CA . ALA A 1 117 ? -2.806 -1.899 -5.549 1.00 97.69 117 ALA A CA 1
ATOM 906 C C . ALA A 1 117 ? -4.310 -1.660 -5.757 1.00 97.69 117 ALA A C 1
ATOM 908 O O . ALA A 1 117 ? -5.121 -2.047 -4.913 1.00 97.69 117 ALA A O 1
ATOM 909 N N . PHE A 1 118 ? -4.695 -1.078 -6.897 1.00 98.44 118 PHE A N 1
ATOM 910 C CA . PHE A 1 118 ? -6.098 -0.885 -7.258 1.00 98.44 118 PHE A CA 1
ATOM 911 C C . PHE A 1 118 ? -6.832 -2.218 -7.471 1.00 98.44 118 PHE A C 1
ATOM 913 O O . PHE A 1 118 ? -7.880 -2.431 -6.861 1.00 98.44 118 PHE A O 1
ATOM 920 N N . ILE A 1 119 ? -6.286 -3.124 -8.289 1.00 98.44 119 ILE A N 1
ATOM 921 C CA . ILE A 1 119 ? -6.914 -4.413 -8.625 1.00 98.44 119 ILE A CA 1
ATOM 922 C C . ILE A 1 119 ? -7.121 -5.264 -7.371 1.00 98.44 119 ILE A C 1
ATOM 924 O O . ILE A 1 119 ? -8.236 -5.729 -7.131 1.00 98.44 119 ILE A O 1
ATOM 928 N N . MET A 1 120 ? -6.093 -5.403 -6.528 1.00 98.06 120 MET A N 1
ATOM 929 C CA . MET A 1 120 ? -6.197 -6.140 -5.268 1.00 98.06 120 MET A CA 1
ATOM 930 C C . MET A 1 120 ? -7.240 -5.506 -4.340 1.00 98.06 120 MET A C 1
ATOM 932 O O . MET A 1 120 ? -8.118 -6.208 -3.840 1.00 98.06 120 MET A O 1
ATOM 936 N N . SER A 1 121 ? -7.204 -4.179 -4.156 1.00 98.12 121 SER A N 1
ATOM 937 C CA . SER A 1 121 ? -8.170 -3.468 -3.302 1.00 98.12 121 SER A CA 1
ATOM 938 C C . SER A 1 121 ? -9.605 -3.650 -3.792 1.00 98.12 121 SER A C 1
ATOM 940 O O . SER A 1 121 ? -10.482 -3.985 -2.997 1.00 98.12 121 SER A O 1
ATOM 942 N N . ARG A 1 122 ? -9.841 -3.502 -5.102 1.00 98.00 122 ARG A N 1
ATOM 943 C CA . ARG A 1 122 ? -11.142 -3.737 -5.740 1.00 98.00 122 ARG A CA 1
ATOM 944 C C . ARG A 1 122 ? -11.618 -5.171 -5.515 1.00 98.00 122 ARG A C 1
ATOM 946 O O . ARG A 1 122 ? -12.770 -5.374 -5.140 1.00 98.00 122 ARG A O 1
ATOM 953 N N . ALA A 1 123 ? -10.749 -6.154 -5.740 1.00 97.69 123 ALA A N 1
ATOM 954 C CA . ALA A 1 123 ? -11.106 -7.564 -5.651 1.00 97.69 123 ALA A CA 1
ATOM 955 C C . ALA A 1 123 ? -11.495 -7.974 -4.221 1.00 97.69 123 ALA A C 1
ATOM 957 O O . ALA A 1 123 ? -12.477 -8.693 -4.034 1.00 97.69 123 ALA A O 1
ATOM 958 N N . VAL A 1 124 ? -10.773 -7.492 -3.202 1.00 96.88 124 VAL A N 1
ATOM 959 C CA . VAL A 1 124 ? -11.031 -7.858 -1.797 1.00 96.88 124 VAL A CA 1
ATOM 960 C C . VAL A 1 124 ? -12.007 -6.929 -1.072 1.00 96.88 124 VAL A C 1
ATOM 962 O O . VAL A 1 124 ? -12.421 -7.258 0.044 1.00 96.88 124 VAL A O 1
ATOM 965 N N . ALA A 1 125 ? -12.411 -5.808 -1.686 1.00 96.25 125 ALA A N 1
ATOM 966 C CA . ALA A 1 125 ? -13.321 -4.822 -1.099 1.00 96.25 125 ALA A CA 1
ATOM 967 C C . ALA A 1 125 ? -14.572 -5.456 -0.448 1.00 96.25 125 ALA A C 1
ATOM 969 O O . ALA A 1 125 ? -14.832 -5.159 0.720 1.00 96.25 125 ALA A O 1
ATOM 970 N N . PRO A 1 126 ? -15.305 -6.395 -1.087 1.00 95.06 126 PRO A N 1
ATOM 971 C CA . PRO A 1 126 ? -16.475 -7.015 -0.458 1.00 95.06 126 PRO A CA 1
ATOM 972 C C . PRO A 1 126 ? -16.146 -7.769 0.842 1.00 95.06 126 PRO A C 1
ATOM 974 O O . PRO A 1 126 ? -16.892 -7.694 1.819 1.00 95.06 126 PRO A O 1
ATOM 977 N N . THR A 1 127 ? -15.010 -8.470 0.879 1.00 95.25 127 THR A N 1
ATOM 978 C CA . THR A 1 127 ? -14.589 -9.275 2.035 1.00 95.25 127 THR A CA 1
ATOM 979 C C . THR A 1 127 ? -14.060 -8.413 3.175 1.00 95.25 127 THR A C 1
ATOM 981 O O . THR A 1 127 ? -14.286 -8.738 4.335 1.00 95.25 127 THR A O 1
ATOM 984 N N . ILE A 1 128 ? -13.393 -7.294 2.883 1.00 93.56 128 ILE A N 1
ATOM 985 C CA . ILE A 1 128 ? -12.958 -6.369 3.937 1.00 93.56 128 ILE A CA 1
ATOM 986 C C . ILE A 1 128 ? -14.137 -5.536 4.470 1.00 93.56 128 ILE A C 1
ATOM 988 O O . ILE A 1 128 ? -14.221 -5.305 5.676 1.00 93.56 128 ILE A O 1
ATOM 992 N N . ILE A 1 129 ? -15.104 -5.174 3.615 1.00 94.12 129 ILE A N 1
ATOM 993 C CA . ILE A 1 129 ? -16.368 -4.513 3.995 1.00 94.12 129 ILE A CA 1
ATOM 994 C C . ILE A 1 129 ? -17.188 -5.376 4.957 1.00 94.12 129 ILE A C 1
ATOM 996 O O . ILE A 1 129 ? -17.719 -4.853 5.942 1.00 94.12 129 ILE A O 1
ATOM 1000 N N . SER A 1 130 ? -17.268 -6.691 4.729 1.00 92.81 130 SER A N 1
ATOM 1001 C CA . SER A 1 130 ? -18.042 -7.593 5.597 1.00 92.81 130 SER A CA 1
ATOM 1002 C C . SER A 1 130 ? -17.530 -7.622 7.041 1.00 92.81 130 SER A C 1
ATOM 1004 O O . SER A 1 130 ? -18.299 -7.888 7.964 1.00 92.81 130 SER A O 1
ATOM 1006 N N . THR A 1 131 ? -16.259 -7.274 7.273 1.00 87.31 131 THR A N 1
ATOM 1007 C CA . THR A 1 131 ? -15.705 -7.195 8.631 1.00 87.31 131 THR A CA 1
ATOM 1008 C C . THR A 1 131 ? -16.263 -6.021 9.437 1.00 87.31 131 THR A C 1
ATOM 1010 O O . THR A 1 131 ? -16.201 -6.054 10.667 1.00 87.31 131 THR A O 1
ATOM 1013 N N . GLN A 1 132 ? -16.760 -4.965 8.771 1.00 85.94 132 GLN A N 1
ATOM 1014 C CA . GLN A 1 132 ? -17.147 -3.678 9.375 1.00 85.94 132 GLN A CA 1
ATOM 1015 C C . GLN A 1 132 ? -16.038 -3.037 10.230 1.00 85.94 132 GLN A C 1
ATOM 1017 O O . GLN A 1 132 ? -16.287 -2.180 11.087 1.00 85.94 132 GLN A O 1
ATOM 1022 N N . ARG A 1 133 ? -14.796 -3.499 10.043 1.00 82.75 133 ARG A N 1
ATOM 1023 C CA . ARG A 1 133 ? -13.625 -3.008 10.763 1.00 82.75 133 ARG A CA 1
ATOM 1024 C C . ARG A 1 133 ? -12.317 -3.142 10.001 1.00 82.75 133 ARG A C 1
ATOM 1026 O O . ARG A 1 133 ? -11.259 -3.158 10.615 1.00 82.75 133 ARG A O 1
ATOM 1033 N N . GLY A 1 134 ? -12.385 -3.232 8.685 1.00 87.12 134 GLY A N 1
ATOM 1034 C CA . GLY A 1 134 ? -11.210 -3.421 7.856 1.00 87.12 134 GLY A CA 1
ATOM 1035 C C . GLY A 1 134 ? -10.286 -2.204 7.802 1.00 87.12 134 GLY A C 1
ATOM 1036 O O . GLY A 1 134 ? -10.693 -1.082 8.132 1.00 87.12 134 GLY A O 1
ATOM 1037 N N . LEU A 1 135 ? -9.055 -2.431 7.345 1.00 87.62 135 LEU A N 1
ATOM 1038 C CA . LEU A 1 135 ? -8.068 -1.397 7.039 1.00 87.62 135 LEU A CA 1
ATOM 1039 C C . LEU A 1 135 ? -7.361 -1.690 5.708 1.00 87.62 135 LEU A C 1
ATOM 1041 O O . LEU A 1 135 ? -6.739 -2.736 5.556 1.00 87.62 135 LEU A O 1
ATOM 1045 N N . ILE A 1 136 ? -7.389 -0.742 4.778 1.00 91.19 136 ILE A N 1
ATOM 1046 C CA . ILE A 1 136 ? -6.545 -0.742 3.579 1.00 91.19 136 ILE A CA 1
ATOM 1047 C C . ILE A 1 136 ? -5.395 0.242 3.798 1.00 91.19 136 ILE A C 1
ATOM 1049 O O . ILE A 1 136 ? -5.621 1.387 4.186 1.00 91.19 136 ILE A O 1
ATOM 1053 N N . VAL A 1 137 ? -4.160 -0.193 3.562 1.00 88.62 137 VAL A N 1
ATOM 1054 C CA . VAL A 1 137 ? -2.965 0.653 3.654 1.00 88.62 137 VAL A CA 1
ATOM 1055 C C . VAL A 1 137 ? -2.251 0.688 2.314 1.00 88.62 137 VAL A C 1
ATOM 1057 O O . VAL A 1 137 ? -1.783 -0.345 1.842 1.00 88.62 137 VAL A O 1
ATOM 1060 N N . ASN A 1 138 ? -2.107 1.878 1.741 1.00 90.81 138 ASN A N 1
ATOM 1061 C CA . ASN A 1 138 ? -1.266 2.115 0.572 1.00 90.81 138 ASN A CA 1
ATOM 1062 C C . ASN A 1 138 ? 0.099 2.638 1.022 1.00 90.81 138 ASN A C 1
ATOM 1064 O O . ASN A 1 138 ? 0.174 3.669 1.689 1.00 90.81 138 ASN A O 1
ATOM 1068 N N . ILE A 1 139 ? 1.185 1.948 0.670 1.00 88.50 139 ILE A N 1
ATOM 1069 C CA . ILE A 1 139 ? 2.531 2.423 1.009 1.00 88.50 139 ILE A CA 1
ATOM 1070 C C . ILE A 1 139 ? 2.936 3.557 0.062 1.00 88.50 139 ILE A C 1
ATOM 1072 O O . ILE A 1 139 ? 3.158 3.364 -1.140 1.00 88.50 139 ILE A O 1
ATOM 1076 N N . SER A 1 140 ? 3.053 4.748 0.634 1.00 87.81 140 SER A N 1
ATOM 1077 C CA . SER A 1 140 ? 3.385 5.987 -0.055 1.00 87.81 140 SER A CA 1
ATOM 1078 C C . SER A 1 140 ? 4.801 6.469 0.287 1.00 87.81 140 SER A C 1
ATOM 1080 O O . SER A 1 140 ? 5.626 5.688 0.763 1.00 87.81 140 SER A O 1
ATOM 1082 N N . PHE A 1 141 ? 5.106 7.725 -0.038 1.00 86.56 141 PHE A N 1
ATOM 1083 C CA . PHE A 1 141 ? 6.369 8.404 0.241 1.00 86.56 141 PHE A CA 1
ATOM 1084 C C . PHE A 1 141 ? 6.192 9.929 0.171 1.00 86.56 141 PHE A C 1
ATOM 1086 O O . PHE A 1 141 ? 5.274 10.396 -0.506 1.00 86.56 141 PHE A O 1
ATOM 1093 N N . TRP A 1 142 ? 7.113 10.714 0.744 1.00 81.00 142 TRP A N 1
ATOM 1094 C CA . TRP A 1 142 ? 7.042 12.187 0.725 1.00 81.00 142 TRP A CA 1
ATOM 1095 C C . TRP A 1 142 ? 6.995 12.780 -0.691 1.00 81.00 142 TRP A C 1
ATOM 1097 O O . TRP A 1 142 ? 6.472 13.876 -0.889 1.00 81.00 142 TRP A O 1
ATOM 1107 N N . ALA A 1 143 ? 7.461 12.020 -1.691 1.00 86.50 143 ALA A N 1
ATOM 1108 C CA . ALA A 1 143 ? 7.440 12.383 -3.107 1.00 86.50 143 ALA A CA 1
ATOM 1109 C C . ALA A 1 143 ? 6.010 12.573 -3.644 1.00 86.50 143 ALA A C 1
ATOM 1111 O O . ALA A 1 143 ? 5.820 13.166 -4.700 1.00 86.50 143 ALA A O 1
ATOM 1112 N N . ALA A 1 144 ? 4.994 12.104 -2.910 1.00 86.75 144 ALA A N 1
ATOM 1113 C CA . ALA A 1 144 ? 3.592 12.401 -3.184 1.00 86.75 144 ALA A CA 1
ATOM 1114 C C . ALA A 1 144 ? 3.246 13.894 -3.037 1.00 86.75 144 ALA A C 1
ATOM 1116 O O . ALA A 1 144 ? 2.273 14.357 -3.627 1.00 86.75 144 ALA A O 1
ATOM 1117 N N . GLN A 1 145 ? 4.002 14.640 -2.224 1.00 82.19 145 GLN A N 1
ATOM 1118 C CA . GLN A 1 145 ? 3.655 16.004 -1.812 1.00 82.19 145 GLN A CA 1
ATOM 1119 C C . GLN A 1 145 ? 4.467 17.085 -2.534 1.00 82.19 145 GLN A C 1
ATOM 1121 O O . GLN A 1 145 ? 4.028 18.230 -2.609 1.00 82.19 145 GLN A O 1
ATOM 1126 N N . PHE A 1 146 ? 5.652 16.751 -3.043 1.00 82.69 146 PHE A N 1
ATOM 1127 C CA . PHE A 1 146 ? 6.534 17.679 -3.747 1.00 82.69 146 PHE A CA 1
ATOM 1128 C C . PHE A 1 146 ? 7.486 16.925 -4.680 1.00 82.69 146 PHE A C 1
ATOM 1130 O O . PHE A 1 146 ? 7.633 15.707 -4.592 1.00 82.69 146 PHE A O 1
ATOM 1137 N N . TYR A 1 147 ? 8.140 17.660 -5.582 1.00 86.81 147 TYR A N 1
ATOM 1138 C CA . TYR A 1 147 ? 9.120 17.078 -6.493 1.00 86.81 147 TYR A CA 1
ATOM 1139 C C . TYR A 1 147 ? 10.340 16.555 -5.732 1.00 86.81 147 TYR A C 1
ATOM 1141 O O . TYR A 1 147 ? 11.055 17.327 -5.096 1.00 86.81 147 TYR A O 1
ATOM 1149 N N . ASP A 1 148 ? 10.593 15.256 -5.859 1.00 85.06 148 ASP A N 1
ATOM 1150 C CA . ASP A 1 148 ? 11.698 14.568 -5.196 1.00 85.06 148 ASP A CA 1
ATOM 1151 C C . ASP A 1 148 ? 12.477 13.700 -6.193 1.00 85.06 148 ASP A C 1
ATOM 1153 O O . ASP A 1 148 ? 12.357 12.476 -6.251 1.00 85.06 148 ASP A O 1
ATOM 1157 N N . GLY A 1 149 ? 13.223 14.369 -7.072 1.00 87.94 149 GLY A N 1
ATOM 1158 C CA . GLY A 1 149 ? 14.192 13.751 -7.980 1.00 87.94 149 GLY A CA 1
ATOM 1159 C C . GLY A 1 149 ? 13.618 13.008 -9.191 1.00 87.94 149 GLY A C 1
ATOM 1160 O O . GLY A 1 149 ? 14.274 12.988 -10.225 1.00 87.94 149 GLY A O 1
ATOM 1161 N N . ASN A 1 150 ? 12.416 12.429 -9.111 1.00 93.69 150 ASN A N 1
ATOM 1162 C CA . ASN A 1 150 ? 11.813 11.693 -10.222 1.00 93.69 150 ASN A CA 1
ATOM 1163 C C . ASN A 1 150 ? 10.303 11.956 -10.347 1.00 93.69 150 ASN A C 1
ATOM 1165 O O . ASN A 1 150 ? 9.519 11.655 -9.445 1.00 93.69 150 ASN A O 1
ATOM 1169 N N . ALA A 1 151 ? 9.887 12.483 -11.504 1.00 95.75 151 ALA A N 1
ATOM 1170 C CA . ALA A 1 151 ? 8.494 12.849 -11.757 1.00 95.75 151 ALA A CA 1
ATOM 1171 C C . ALA A 1 151 ? 7.539 11.641 -11.759 1.00 95.75 151 ALA A C 1
ATOM 1173 O O . ALA A 1 151 ? 6.440 11.736 -11.216 1.00 95.75 151 ALA A O 1
ATOM 1174 N N . ILE A 1 152 ? 7.949 10.500 -12.329 1.00 96.88 152 ILE A N 1
ATOM 1175 C CA . ILE A 1 152 ? 7.124 9.280 -12.392 1.00 96.88 152 ILE A CA 1
ATOM 1176 C C . ILE A 1 152 ? 6.898 8.727 -10.985 1.00 96.88 152 ILE A C 1
ATOM 1178 O O . ILE A 1 152 ? 5.769 8.395 -10.624 1.00 96.88 152 ILE A O 1
ATOM 1182 N N . TYR A 1 153 ? 7.954 8.693 -10.171 1.00 95.00 153 TYR A N 1
ATOM 1183 C CA . TYR A 1 153 ? 7.868 8.271 -8.777 1.00 95.00 153 TYR A CA 1
ATOM 1184 C C . TYR A 1 153 ? 6.916 9.165 -7.973 1.00 95.00 153 TYR A C 1
ATOM 1186 O O . TYR A 1 153 ? 6.011 8.656 -7.311 1.00 95.00 153 TYR A O 1
ATOM 1194 N N . GLY A 1 154 ? 7.062 10.491 -8.089 1.00 94.25 154 GLY A N 1
ATOM 1195 C CA . GLY A 1 154 ? 6.168 11.447 -7.435 1.00 94.25 154 GLY A CA 1
ATOM 1196 C C . GLY A 1 154 ? 4.706 11.271 -7.852 1.00 94.25 154 GLY A C 1
ATOM 1197 O O . GLY A 1 154 ? 3.833 11.171 -6.992 1.00 94.25 154 GLY A O 1
ATOM 1198 N N . MET A 1 155 ? 4.432 11.121 -9.156 1.00 96.94 155 MET A N 1
ATOM 1199 C CA . MET A 1 155 ? 3.081 10.845 -9.667 1.00 96.94 155 MET A CA 1
ATOM 1200 C C . MET A 1 155 ? 2.498 9.548 -9.099 1.00 96.94 155 MET A C 1
ATOM 1202 O O . MET A 1 155 ? 1.356 9.538 -8.642 1.00 96.94 155 MET A O 1
ATOM 1206 N N . ALA A 1 156 ? 3.275 8.462 -9.080 1.00 96.38 156 ALA A N 1
ATOM 1207 C CA . ALA A 1 156 ? 2.815 7.178 -8.561 1.00 96.38 156 ALA A CA 1
ATOM 1208 C C . ALA A 1 156 ? 2.482 7.249 -7.058 1.00 96.38 156 ALA A C 1
ATOM 1210 O O . ALA A 1 156 ? 1.467 6.703 -6.621 1.00 96.38 156 ALA A O 1
ATOM 1211 N N . LYS A 1 157 ? 3.293 7.961 -6.262 1.00 93.81 157 LYS A N 1
ATOM 1212 C CA . LYS A 1 157 ? 3.046 8.150 -4.822 1.00 93.81 157 LYS A CA 1
ATOM 1213 C C . LYS A 1 157 ? 1.885 9.111 -4.545 1.00 93.81 157 LYS A C 1
ATOM 1215 O O . LYS A 1 157 ? 1.040 8.800 -3.710 1.00 93.81 157 LYS A O 1
ATOM 1220 N N . ALA A 1 158 ? 1.758 10.198 -5.306 1.00 92.94 158 ALA A N 1
ATOM 1221 C CA . ALA A 1 158 ? 0.603 11.095 -5.236 1.00 92.94 158 ALA A CA 1
ATOM 1222 C C . ALA A 1 158 ? -0.709 10.368 -5.580 1.00 92.94 158 ALA A C 1
ATOM 1224 O O . ALA A 1 158 ? -1.726 10.548 -4.910 1.00 92.94 158 ALA A O 1
ATOM 1225 N N . ALA A 1 159 ? -0.683 9.491 -6.586 1.00 96.38 159 ALA A N 1
ATOM 1226 C CA . ALA A 1 159 ? -1.833 8.671 -6.943 1.00 96.38 159 ALA A CA 1
ATOM 1227 C C . ALA A 1 159 ? -2.173 7.636 -5.857 1.00 96.38 159 ALA A C 1
ATOM 1229 O O . ALA A 1 159 ? -3.351 7.426 -5.576 1.00 96.38 159 ALA A O 1
ATOM 1230 N N . ALA A 1 160 ? -1.177 7.031 -5.199 1.00 93.69 160 ALA A N 1
ATOM 1231 C CA . ALA A 1 160 ? -1.404 6.129 -4.067 1.00 93.69 160 ALA A CA 1
ATOM 1232 C C . ALA A 1 160 ? -2.053 6.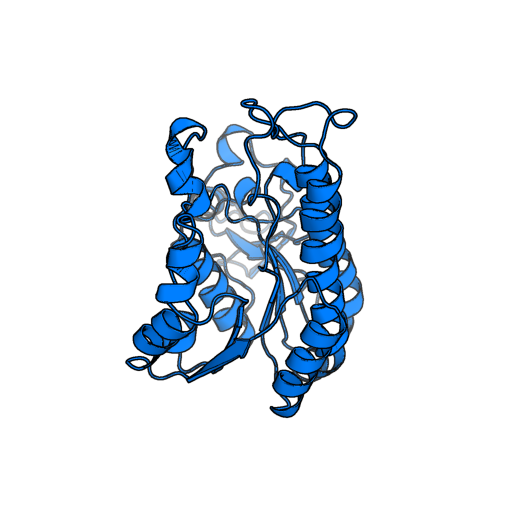847 -2.864 1.00 93.69 160 ALA A C 1
ATOM 1234 O O . ALA A 1 160 ? -2.965 6.289 -2.241 1.00 93.69 160 ALA A O 1
ATOM 1235 N N . ASP A 1 161 ? -1.633 8.087 -2.583 1.00 87.69 161 ASP A N 1
ATOM 1236 C CA . ASP A 1 161 ? -2.235 8.967 -1.571 1.00 87.69 161 ASP A CA 1
ATOM 1237 C C . ASP A 1 161 ? -3.685 9.313 -1.909 1.00 87.69 161 ASP A C 1
ATOM 1239 O O . ASP A 1 161 ? -4.569 9.196 -1.055 1.00 87.69 161 ASP A O 1
ATOM 1243 N N . LYS A 1 162 ? -3.940 9.708 -3.162 1.00 92.88 162 LYS A N 1
ATOM 1244 C CA . LYS A 1 162 ? -5.287 10.041 -3.632 1.00 92.88 162 LYS A CA 1
ATOM 1245 C C . LYS A 1 162 ? -6.209 8.824 -3.606 1.00 92.88 162 LYS A C 1
ATOM 1247 O O . LYS A 1 162 ? -7.338 8.936 -3.142 1.00 92.88 162 LYS A O 1
ATOM 1252 N N . MET A 1 163 ? -5.706 7.662 -4.020 1.00 94.69 163 MET A N 1
ATOM 1253 C CA . MET A 1 163 ? -6.428 6.393 -3.962 1.00 94.69 163 MET A CA 1
ATOM 1254 C C . MET A 1 163 ? -6.841 6.056 -2.527 1.00 94.69 163 MET A C 1
ATOM 1256 O O . MET A 1 163 ? -7.992 5.709 -2.291 1.00 94.69 163 MET A O 1
ATOM 1260 N N . ALA A 1 164 ? -5.940 6.209 -1.551 1.00 88.31 164 ALA A N 1
ATOM 1261 C CA . ALA A 1 164 ? -6.280 5.978 -0.151 1.00 88.31 164 ALA A CA 1
ATOM 1262 C C . ALA A 1 164 ? -7.348 6.957 0.365 1.00 88.31 164 ALA A C 1
ATOM 1264 O O . ALA A 1 164 ? -8.272 6.533 1.057 1.00 88.31 164 ALA A O 1
ATOM 1265 N N . ALA A 1 165 ? -7.246 8.242 0.010 1.00 83.94 165 ALA A N 1
ATOM 1266 C CA . ALA A 1 165 ? -8.218 9.259 0.406 1.00 83.94 165 ALA A CA 1
ATOM 1267 C C . ALA A 1 165 ? -9.620 8.982 -0.169 1.00 83.94 165 ALA A C 1
ATOM 1269 O O . ALA A 1 165 ? -10.611 9.045 0.562 1.00 83.94 165 ALA A O 1
ATOM 1270 N N . ASP A 1 166 ? -9.703 8.626 -1.452 1.00 91.69 166 ASP A N 1
ATOM 1271 C CA . ASP A 1 166 ? -10.974 8.335 -2.121 1.00 91.69 166 ASP A CA 1
ATOM 1272 C C . ASP A 1 166 ? -11.587 7.029 -1.612 1.00 91.69 166 ASP A C 1
ATOM 1274 O O . ASP A 1 166 ? -12.768 6.992 -1.266 1.00 91.69 166 ASP A O 1
ATOM 1278 N N . PHE A 1 167 ? -10.773 5.983 -1.439 1.00 93.75 167 PHE A N 1
ATOM 1279 C CA . PHE A 1 167 ? -11.230 4.743 -0.815 1.00 93.75 167 PHE A CA 1
ATOM 1280 C C . PHE A 1 167 ? -11.748 4.997 0.599 1.00 93.75 167 PHE A C 1
ATOM 1282 O O . PHE A 1 167 ? -12.776 4.446 0.977 1.00 93.75 167 PHE A O 1
ATOM 1289 N N . ALA A 1 168 ? -11.087 5.847 1.390 1.00 84.88 168 ALA A N 1
ATOM 1290 C CA . ALA A 1 168 ? -11.541 6.168 2.741 1.00 84.88 168 ALA A CA 1
ATOM 1291 C C . ALA A 1 168 ? -12.916 6.847 2.735 1.00 84.88 168 ALA A C 1
ATOM 1293 O O . ALA A 1 168 ? -13.729 6.585 3.624 1.00 84.88 168 ALA A O 1
ATOM 1294 N N . HIS A 1 169 ? -13.182 7.696 1.740 1.00 83.94 169 HIS A N 1
ATOM 1295 C CA . HIS A 1 169 ? -14.482 8.328 1.554 1.00 83.94 169 HIS A CA 1
ATOM 1296 C C . HIS A 1 169 ? -15.570 7.289 1.247 1.00 83.94 169 HIS A C 1
ATOM 1298 O O . HIS A 1 169 ? -16.580 7.234 1.951 1.00 83.94 169 HIS A O 1
ATOM 1304 N N . GLU A 1 170 ? -15.340 6.425 0.256 1.00 91.62 170 GLU A N 1
ATOM 1305 C CA . GLU A 1 170 ? -16.295 5.393 -0.175 1.00 91.62 170 GLU A CA 1
ATOM 1306 C C . GLU A 1 170 ? -16.526 4.306 0.886 1.00 91.62 170 GLU A C 1
ATOM 1308 O O . GLU A 1 170 ? -17.635 3.802 1.050 1.00 91.62 170 GLU A O 1
ATOM 1313 N N . LEU A 1 171 ? -15.492 3.958 1.653 1.00 90.25 171 LEU A N 1
ATOM 1314 C CA . LEU A 1 171 ? -15.527 2.890 2.654 1.00 90.25 171 LEU A CA 1
ATOM 1315 C C . LEU A 1 171 ? -16.053 3.346 4.023 1.00 90.25 171 LEU A C 1
ATOM 1317 O O . LEU A 1 171 ? -16.348 2.506 4.884 1.00 90.25 171 LEU A O 1
ATOM 1321 N N . ARG A 1 172 ? -16.228 4.659 4.228 1.00 84.56 172 ARG A N 1
ATOM 1322 C CA . ARG A 1 172 ? -16.712 5.235 5.491 1.00 84.56 172 ARG A CA 1
ATOM 1323 C C . ARG A 1 172 ? -18.059 4.654 5.951 1.00 84.56 172 ARG A C 1
ATOM 1325 O O . ARG A 1 172 ? -18.130 4.260 7.119 1.00 84.56 172 ARG A O 1
ATOM 1332 N N . PRO A 1 173 ? -19.105 4.523 5.105 1.00 87.56 173 PRO A N 1
ATOM 1333 C CA . PRO A 1 173 ? -20.385 3.931 5.517 1.00 87.56 173 PRO A CA 1
ATOM 1334 C C . PRO A 1 173 ? -20.263 2.462 5.946 1.00 87.56 173 PRO A C 1
ATOM 1336 O O . PRO A 1 173 ? -21.060 1.974 6.742 1.00 87.56 173 PRO A O 1
ATOM 1339 N N . HIS A 1 174 ? -19.235 1.766 5.457 1.00 89.69 174 HIS A N 1
ATOM 1340 C CA . HIS A 1 174 ? -18.969 0.351 5.725 1.00 89.69 174 HIS A CA 1
ATOM 1341 C C . HIS A 1 174 ? -18.054 0.117 6.921 1.00 89.69 174 HIS A C 1
ATOM 1343 O O . HIS A 1 174 ? -17.620 -1.006 7.175 1.00 89.69 174 HIS A O 1
ATOM 1349 N N . LYS A 1 175 ? -17.718 1.182 7.644 1.00 84.88 175 LYS A N 1
ATOM 1350 C CA . LYS A 1 175 ? -16.794 1.149 8.764 1.00 84.88 175 LYS A CA 1
ATOM 1351 C C . LYS A 1 175 ? -15.414 0.552 8.415 1.00 84.88 175 LYS A C 1
ATOM 1353 O O . LYS A 1 175 ? -14.727 -0.012 9.271 1.00 84.88 175 LYS A O 1
ATOM 1358 N N . VAL A 1 176 ? -14.958 0.712 7.177 1.00 85.75 176 VAL A N 1
ATOM 1359 C CA . VAL A 1 176 ? -13.608 0.321 6.750 1.00 85.75 176 VAL A CA 1
ATOM 1360 C C . VAL A 1 176 ? -12.762 1.582 6.596 1.00 85.75 176 VAL A C 1
ATOM 1362 O O . VAL A 1 176 ? -13.240 2.606 6.119 1.00 85.75 176 VAL A O 1
ATOM 1365 N N . ALA A 1 177 ? -11.519 1.532 7.069 1.00 82.94 177 ALA A N 1
ATOM 1366 C CA . ALA A 1 177 ? -10.568 2.625 6.904 1.00 82.94 177 ALA A CA 1
ATOM 1367 C C . ALA A 1 177 ? -9.680 2.367 5.683 1.00 82.94 177 ALA A C 1
ATOM 1369 O O . ALA A 1 177 ? -9.300 1.225 5.428 1.00 82.94 177 ALA A O 1
ATOM 1370 N N . ALA A 1 178 ? -9.296 3.425 4.979 1.00 85.88 178 ALA A N 1
ATOM 1371 C CA . ALA A 1 178 ? -8.189 3.397 4.037 1.00 85.88 178 ALA A CA 1
ATOM 1372 C C . ALA A 1 178 ? -7.226 4.531 4.387 1.00 85.88 178 ALA A C 1
ATOM 1374 O O . ALA A 1 178 ? -7.662 5.615 4.776 1.00 85.88 178 ALA A O 1
ATOM 1375 N N . VAL A 1 179 ? -5.928 4.258 4.328 1.00 83.75 179 VAL A N 1
ATOM 1376 C CA . VAL A 1 179 ? -4.881 5.234 4.638 1.00 83.75 179 VAL A CA 1
ATOM 1377 C C . VAL A 1 179 ? -3.713 5.062 3.686 1.00 83.75 179 VAL A C 1
ATOM 1379 O O . VAL A 1 179 ? -3.400 3.947 3.266 1.00 83.75 179 VAL A O 1
ATOM 1382 N N . ALA A 1 180 ? -3.035 6.159 3.380 1.00 83.06 180 ALA A N 1
ATOM 1383 C CA . ALA A 1 180 ? -1.672 6.070 2.889 1.00 83.06 180 ALA A CA 1
ATOM 1384 C C . ALA A 1 180 ? -0.713 6.061 4.087 1.00 83.06 180 ALA A C 1
ATOM 1386 O O . ALA A 1 180 ? -1.002 6.621 5.144 1.00 83.06 180 ALA A O 1
ATOM 1387 N N . LEU A 1 181 ? 0.412 5.378 3.960 1.00 81.00 181 LEU A N 1
ATOM 1388 C CA . LEU A 1 181 ? 1.451 5.378 4.978 1.00 81.00 181 LEU A CA 1
ATOM 1389 C C . LEU A 1 181 ? 2.767 5.730 4.311 1.00 81.00 181 LEU A C 1
ATOM 1391 O O . LEU A 1 181 ? 3.208 5.008 3.422 1.00 81.00 181 LEU A O 1
ATOM 1395 N N . ASP A 1 182 ? 3.386 6.811 4.768 1.00 80.44 182 ASP A N 1
ATOM 1396 C CA . ASP A 1 182 ? 4.741 7.176 4.378 1.00 80.44 182 ASP A CA 1
ATOM 1397 C C . ASP A 1 182 ? 5.716 6.662 5.448 1.00 80.44 182 ASP A C 1
ATOM 1399 O O . ASP A 1 182 ? 5.703 7.143 6.584 1.00 80.44 182 ASP A O 1
ATOM 1403 N N . PRO A 1 183 ? 6.533 5.644 5.148 1.00 73.25 183 PRO A N 1
ATOM 1404 C CA . PRO A 1 183 ? 7.530 5.153 6.084 1.00 73.25 183 PRO A CA 1
ATOM 1405 C C . PRO A 1 183 ? 8.835 5.968 6.052 1.00 73.25 183 PRO A C 1
ATOM 1407 O O . PRO A 1 183 ? 9.774 5.610 6.756 1.00 73.25 183 PRO A O 1
ATOM 1410 N N . GLY A 1 184 ? 8.929 7.027 5.243 1.00 74.94 184 GLY A N 1
ATOM 1411 C CA . GLY A 1 184 ? 10.187 7.688 4.912 1.00 74.94 184 GLY A CA 1
ATOM 1412 C C . GLY A 1 184 ? 11.134 6.767 4.142 1.00 74.94 184 GLY A C 1
ATOM 1413 O O . GLY A 1 184 ? 10.756 5.678 3.707 1.00 74.94 184 GLY A O 1
ATOM 1414 N N . LEU A 1 185 ? 12.387 7.195 3.954 1.00 78.31 185 LEU A N 1
ATOM 1415 C CA . LEU A 1 185 ? 13.402 6.374 3.288 1.00 78.31 185 LEU A CA 1
ATOM 1416 C C . LEU A 1 185 ? 13.664 5.102 4.097 1.00 78.31 185 LEU A C 1
ATOM 1418 O O . LEU A 1 185 ? 14.182 5.169 5.207 1.00 78.31 185 LEU A O 1
ATOM 1422 N N . VAL A 1 186 ? 13.321 3.942 3.544 1.00 80.75 186 VAL A N 1
ATOM 1423 C CA . VAL A 1 186 ? 13.472 2.651 4.221 1.00 80.75 186 VAL A CA 1
ATOM 1424 C C . VAL A 1 186 ? 14.760 1.991 3.762 1.00 80.75 186 VAL A C 1
ATOM 1426 O O . VAL A 1 186 ? 15.004 1.876 2.565 1.00 80.75 186 VAL A O 1
ATOM 1429 N N . ARG A 1 187 ? 15.551 1.481 4.705 1.00 79.38 187 ARG A N 1
ATOM 1430 C CA . ARG A 1 187 ? 16.763 0.689 4.439 1.00 79.38 187 ARG A CA 1
ATOM 1431 C C . ARG A 1 187 ? 16.423 -0.718 3.931 1.00 79.38 187 ARG A C 1
ATOM 1433 O O . ARG A 1 187 ? 16.680 -1.704 4.619 1.00 79.38 187 ARG A O 1
ATOM 1440 N N . THR A 1 188 ? 15.772 -0.802 2.773 1.00 76.31 188 THR A N 1
ATOM 1441 C CA . THR A 1 188 ? 15.556 -2.057 2.040 1.00 76.31 188 THR A CA 1
ATOM 1442 C C . THR A 1 188 ? 16.853 -2.509 1.387 1.00 76.31 188 THR A C 1
ATOM 1444 O O . THR A 1 188 ? 17.790 -1.731 1.232 1.00 76.31 188 THR A O 1
ATOM 1447 N N . GLU A 1 189 ? 16.903 -3.759 0.957 1.00 73.88 189 GLU A N 1
ATOM 1448 C CA . GLU A 1 189 ? 18.035 -4.359 0.256 1.00 73.88 189 GLU A CA 1
ATOM 1449 C C . GLU A 1 189 ? 18.446 -3.509 -0.959 1.00 73.88 189 GLU A C 1
ATOM 1451 O O . GLU A 1 189 ? 19.623 -3.201 -1.129 1.00 73.88 189 GLU A O 1
ATOM 1456 N N . ALA A 1 190 ? 17.466 -3.055 -1.750 1.00 72.81 190 ALA A N 1
ATOM 1457 C CA . ALA A 1 190 ? 17.693 -2.215 -2.926 1.00 72.81 190 ALA A CA 1
ATOM 1458 C C . ALA A 1 190 ? 18.257 -0.827 -2.572 1.00 72.81 190 ALA A C 1
ATOM 1460 O O . ALA A 1 190 ? 19.145 -0.327 -3.262 1.00 72.81 190 ALA A O 1
ATOM 1461 N N . VAL A 1 191 ? 17.776 -0.212 -1.485 1.00 77.38 191 VAL A N 1
ATOM 1462 C CA . VAL A 1 191 ? 18.303 1.075 -0.997 1.00 77.38 191 VAL A CA 1
ATOM 1463 C C . VAL A 1 191 ? 19.716 0.899 -0.447 1.00 77.38 191 VAL A C 1
ATOM 1465 O O . VAL A 1 191 ? 20.595 1.693 -0.759 1.00 77.38 191 VAL A O 1
ATOM 1468 N N . MET A 1 192 ? 19.962 -0.163 0.323 1.00 79.94 192 MET A N 1
ATOM 1469 C CA . MET A 1 192 ? 21.266 -0.426 0.932 1.00 79.94 192 MET A CA 1
ATOM 1470 C C . MET A 1 192 ? 22.348 -0.766 -0.100 1.00 79.94 192 MET A C 1
ATOM 1472 O O . MET A 1 192 ? 23.499 -0.390 0.100 1.00 79.94 192 MET A O 1
ATOM 1476 N N . GLN A 1 193 ? 21.996 -1.412 -1.215 1.00 74.00 193 GLN A N 1
ATOM 1477 C CA . GLN A 1 193 ? 22.915 -1.625 -2.344 1.00 74.00 193 GLN A CA 1
ATOM 1478 C C . GLN A 1 193 ? 23.375 -0.322 -3.001 1.00 74.00 193 GLN A C 1
ATOM 1480 O O . GLN A 1 193 ? 24.451 -0.280 -3.581 1.00 74.00 193 GLN A O 1
ATOM 1485 N N . ASN A 1 194 ? 22.565 0.730 -2.901 1.00 72.94 194 ASN A N 1
ATOM 1486 C CA . ASN A 1 194 ? 22.810 2.032 -3.511 1.00 72.94 194 ASN A CA 1
ATOM 1487 C C . ASN A 1 194 ? 23.000 3.114 -2.433 1.00 72.94 194 ASN A C 1
ATOM 1489 O O . ASN A 1 194 ? 22.721 4.286 -2.674 1.00 72.94 194 ASN A O 1
ATOM 1493 N N . ALA A 1 195 ? 23.435 2.723 -1.226 1.00 80.00 195 ALA A N 1
ATOM 1494 C CA . ALA A 1 195 ? 23.475 3.585 -0.043 1.00 80.00 195 ALA A CA 1
ATOM 1495 C C . ALA A 1 195 ? 24.295 4.870 -0.239 1.00 80.00 195 ALA A C 1
ATOM 1497 O O . ALA A 1 195 ? 23.996 5.877 0.394 1.00 80.00 195 ALA A O 1
ATOM 1498 N N . GLU A 1 196 ? 25.296 4.851 -1.123 1.00 80.19 196 GLU A N 1
ATOM 1499 C CA . GLU A 1 196 ? 26.126 6.016 -1.454 1.00 80.19 196 GLU A CA 1
ATOM 1500 C C . GLU A 1 196 ? 25.343 7.175 -2.092 1.00 80.19 196 GLU A C 1
ATOM 1502 O O . GLU A 1 196 ? 25.757 8.328 -1.986 1.00 80.19 196 GLU A O 1
ATOM 1507 N N . TYR A 1 197 ? 24.187 6.890 -2.699 1.00 77.06 197 TYR A N 1
ATOM 1508 C CA . TYR A 1 197 ? 23.333 7.884 -3.349 1.00 77.06 197 TYR A CA 1
ATOM 1509 C C . TYR A 1 197 ? 22.234 8.443 -2.433 1.00 77.06 197 TYR A C 1
ATOM 1511 O O . TYR A 1 197 ? 21.432 9.266 -2.875 1.00 77.06 197 TYR A O 1
ATOM 1519 N N . PHE A 1 198 ? 22.166 8.010 -1.168 1.00 78.06 198 PHE A N 1
ATOM 1520 C CA . PHE A 1 198 ? 21.083 8.369 -0.255 1.00 78.06 198 PHE A CA 1
ATOM 1521 C C . PHE A 1 198 ? 21.580 8.949 1.073 1.00 78.06 198 PHE A C 1
ATOM 1523 O O . PHE A 1 198 ? 22.494 8.424 1.705 1.00 78.06 198 PHE A O 1
ATOM 1530 N N . ASP A 1 199 ? 20.889 9.978 1.574 1.00 79.88 199 ASP A N 1
ATOM 1531 C CA . ASP A 1 199 ? 21.041 10.413 2.965 1.00 79.88 199 ASP A CA 1
ATOM 1532 C C . ASP A 1 199 ? 20.290 9.458 3.907 1.00 79.88 199 ASP A C 1
ATOM 1534 O O . ASP A 1 199 ? 19.066 9.511 4.065 1.00 79.88 199 ASP A O 1
ATOM 1538 N N . LEU A 1 200 ? 21.042 8.572 4.559 1.00 83.25 200 LEU A N 1
ATOM 1539 C CA . LEU A 1 200 ? 20.494 7.589 5.492 1.00 83.25 200 LEU A CA 1
ATOM 1540 C C . LEU A 1 200 ? 20.284 8.130 6.916 1.00 83.25 200 LEU A C 1
ATOM 1542 O O . LEU A 1 200 ? 19.744 7.398 7.751 1.00 83.25 200 LEU A O 1
ATOM 1546 N N . SER A 1 201 ? 20.653 9.379 7.221 1.00 78.12 201 SER A N 1
ATOM 1547 C CA . SER A 1 201 ? 20.584 9.939 8.583 1.00 78.12 201 SER A CA 1
ATOM 1548 C C . SER A 1 201 ? 19.159 9.995 9.152 1.00 78.12 201 SER A C 1
ATOM 1550 O O . SER A 1 201 ? 18.960 9.848 10.358 1.00 78.12 201 SER A O 1
ATOM 1552 N N . ASN A 1 202 ? 18.158 10.130 8.279 1.00 70.50 202 ASN A N 1
ATOM 1553 C CA . ASN A 1 202 ? 16.732 10.152 8.616 1.00 70.50 202 ASN A CA 1
ATOM 1554 C C . ASN A 1 202 ? 15.971 8.925 8.064 1.00 70.50 202 ASN A C 1
ATOM 1556 O O . ASN A 1 202 ? 14.747 8.963 7.894 1.00 70.50 202 ASN A O 1
ATOM 1560 N N . SER A 1 203 ? 16.687 7.841 7.751 1.00 78.50 203 SER A N 1
ATOM 1561 C CA . SER A 1 203 ? 16.103 6.614 7.198 1.00 78.50 203 SER A CA 1
ATOM 1562 C C . SER A 1 203 ? 15.552 5.674 8.277 1.00 78.50 203 SER A C 1
ATOM 1564 O O . SER A 1 203 ? 16.116 5.542 9.367 1.00 78.50 203 SER A O 1
ATOM 1566 N N . GLU A 1 204 ? 14.487 4.951 7.944 1.00 77.06 204 GLU A N 1
ATOM 1567 C CA . GLU A 1 204 ? 13.820 3.983 8.811 1.00 77.06 204 GLU A CA 1
ATOM 1568 C C . GLU A 1 204 ? 14.239 2.538 8.501 1.00 77.06 204 GLU A C 1
ATOM 1570 O O . GLU A 1 204 ? 14.660 2.186 7.395 1.00 77.06 204 GLU A O 1
ATOM 1575 N N . SER A 1 205 ? 14.099 1.657 9.492 1.00 77.69 205 SER A N 1
ATOM 1576 C CA . SER A 1 205 ? 14.274 0.215 9.273 1.00 77.69 205 SER A CA 1
ATOM 1577 C C . SER A 1 205 ? 13.004 -0.413 8.678 1.00 77.69 205 SER A C 1
ATOM 1579 O O . SER A 1 205 ? 11.902 -0.008 9.054 1.00 77.69 205 SER A O 1
ATOM 1581 N N . PRO A 1 206 ? 13.096 -1.495 7.880 1.00 73.00 206 PRO A N 1
ATOM 1582 C CA . PRO A 1 206 ? 11.912 -2.258 7.461 1.00 73.00 206 PRO A CA 1
ATOM 1583 C C . PRO A 1 206 ? 11.047 -2.735 8.645 1.00 73.00 206 PRO A C 1
ATOM 1585 O O . PRO A 1 206 ? 9.824 -2.851 8.556 1.00 73.00 206 PRO A O 1
ATOM 1588 N N . ARG A 1 207 ? 11.670 -2.953 9.816 1.00 72.31 207 ARG A N 1
ATOM 1589 C CA . ARG A 1 207 ? 10.968 -3.318 11.056 1.00 72.31 207 ARG A CA 1
ATOM 1590 C C . ARG A 1 207 ? 10.084 -2.195 11.598 1.00 72.31 207 ARG A C 1
ATOM 1592 O O . ARG A 1 207 ? 9.099 -2.513 12.266 1.00 72.31 207 ARG A O 1
ATOM 1599 N N . PHE A 1 208 ? 10.414 -0.927 11.356 1.00 71.31 208 PHE A N 1
ATOM 1600 C CA . PHE A 1 208 ? 9.627 0.219 11.822 1.00 71.31 208 PHE A CA 1
ATOM 1601 C C . PHE A 1 208 ? 8.210 0.188 11.239 1.00 71.31 208 PHE A C 1
ATOM 1603 O O . PHE A 1 208 ? 7.236 0.268 11.986 1.00 71.31 208 PHE A O 1
ATOM 1610 N N . ILE A 1 209 ? 8.088 -0.087 9.938 1.00 70.19 209 ILE A N 1
ATOM 1611 C CA . ILE A 1 209 ? 6.796 -0.218 9.246 1.00 70.19 209 ILE A CA 1
ATOM 1612 C C . ILE A 1 209 ? 5.933 -1.283 9.922 1.00 70.19 209 ILE A C 1
ATOM 1614 O O . ILE A 1 209 ? 4.777 -1.041 10.262 1.00 70.19 209 ILE A O 1
ATOM 1618 N N . GLY A 1 210 ? 6.522 -2.443 10.228 1.00 67.50 210 GLY A N 1
ATOM 1619 C CA . GLY A 1 210 ? 5.832 -3.511 10.950 1.00 67.50 210 GLY A CA 1
ATOM 1620 C C . GLY A 1 210 ? 5.319 -3.102 12.341 1.00 67.50 210 GLY A C 1
ATOM 1621 O O . GLY A 1 210 ? 4.311 -3.645 12.791 1.00 67.50 210 GLY A O 1
ATOM 1622 N N . HIS A 1 211 ? 5.965 -2.150 13.025 1.00 67.81 211 HIS A N 1
ATOM 1623 C CA . HIS A 1 211 ? 5.487 -1.628 14.314 1.00 67.81 211 HIS A CA 1
ATOM 1624 C C . HIS A 1 211 ? 4.298 -0.688 14.157 1.00 67.81 211 HIS A C 1
ATOM 1626 O O . HIS A 1 211 ? 3.330 -0.814 14.913 1.00 67.81 211 HIS A O 1
ATOM 1632 N N . VAL A 1 212 ? 4.367 0.223 13.183 1.00 66.88 212 VAL A N 1
ATOM 1633 C CA . VAL A 1 212 ? 3.265 1.138 12.867 1.00 66.88 212 VAL A CA 1
ATOM 1634 C C . VAL A 1 212 ? 2.029 0.321 12.494 1.00 66.88 212 VAL A C 1
ATOM 1636 O O . VAL A 1 212 ? 0.974 0.478 13.108 1.00 66.88 212 VAL A O 1
ATOM 1639 N N . MET A 1 213 ? 2.199 -0.656 11.598 1.00 65.75 213 MET A N 1
ATOM 1640 C CA . MET A 1 213 ? 1.124 -1.550 11.176 1.00 65.75 213 MET A CA 1
ATOM 1641 C C . MET A 1 213 ? 0.546 -2.352 12.345 1.00 65.75 213 MET A C 1
ATOM 1643 O O . MET A 1 213 ? -0.664 -2.328 12.549 1.00 65.75 213 MET A O 1
ATOM 1647 N N . ARG A 1 214 ? 1.378 -2.998 13.177 1.00 65.44 214 ARG A N 1
ATOM 1648 C CA . ARG A 1 214 ? 0.913 -3.775 14.346 1.00 65.44 214 ARG A CA 1
ATOM 1649 C C . ARG A 1 214 ? -0.024 -2.970 15.250 1.00 65.44 214 ARG A C 1
ATOM 1651 O O . ARG A 1 214 ? -1.035 -3.500 15.703 1.00 65.44 214 ARG A O 1
ATOM 1658 N N . ARG A 1 215 ? 0.293 -1.707 15.541 1.00 61.94 215 ARG A N 1
ATOM 1659 C CA . ARG A 1 215 ? -0.540 -0.878 16.427 1.00 61.94 215 ARG A CA 1
ATOM 1660 C C . ARG A 1 215 ? -1.862 -0.488 15.776 1.00 61.94 215 ARG A C 1
ATOM 1662 O O . ARG A 1 215 ? -2.887 -0.591 16.444 1.00 61.94 215 ARG A O 1
ATOM 1669 N N . SER A 1 216 ? -1.855 -0.118 14.495 1.00 61.19 216 SER A N 1
ATOM 1670 C CA . SER A 1 216 ? -3.085 0.150 13.736 1.00 61.19 216 SER A CA 1
ATOM 1671 C C . SER A 1 216 ? -4.007 -1.076 13.719 1.00 61.19 216 SER A C 1
ATOM 1673 O O . SER A 1 216 ? -5.204 -0.956 13.973 1.00 61.19 216 SER A O 1
ATOM 1675 N N . ILE A 1 217 ? -3.428 -2.268 13.537 1.00 57.25 217 ILE A N 1
ATOM 1676 C CA . ILE A 1 217 ? -4.122 -3.563 13.596 1.00 57.25 217 ILE A CA 1
ATOM 1677 C C . ILE A 1 217 ? -4.744 -3.795 14.980 1.00 57.25 217 ILE A C 1
ATOM 1679 O O . ILE A 1 217 ? -5.944 -4.045 15.092 1.00 57.25 217 ILE A O 1
ATOM 1683 N N . LEU A 1 218 ? -3.953 -3.671 16.051 1.00 53.19 218 LEU A N 1
ATOM 1684 C CA . LEU A 1 218 ? -4.424 -3.904 17.420 1.00 53.19 218 LEU A CA 1
ATOM 1685 C C . LEU A 1 218 ? -5.492 -2.895 17.859 1.00 53.19 218 LEU A C 1
ATOM 1687 O O . LEU A 1 218 ? -6.456 -3.286 18.515 1.00 53.19 218 LEU A O 1
ATOM 1691 N N . ALA A 1 219 ? -5.350 -1.618 17.497 1.00 57.78 219 ALA A N 1
ATOM 1692 C CA . ALA A 1 219 ? -6.353 -0.596 17.789 1.00 57.78 219 ALA A CA 1
ATOM 1693 C C . ALA A 1 219 ? -7.686 -0.919 17.099 1.00 57.78 219 ALA A C 1
ATOM 1695 O O . ALA A 1 219 ? -8.750 -0.817 17.717 1.00 57.78 219 ALA A O 1
ATOM 1696 N N . ARG A 1 220 ? -7.628 -1.392 15.847 1.00 58.66 220 ARG A N 1
ATOM 1697 C CA . ARG A 1 220 ? -8.820 -1.722 15.065 1.00 58.66 220 ARG A CA 1
ATOM 1698 C C . ARG A 1 220 ? -9.547 -2.959 15.580 1.00 58.66 220 ARG A C 1
ATOM 1700 O O . ARG A 1 220 ? -10.773 -2.924 15.675 1.00 58.66 220 ARG A O 1
ATOM 1707 N N . ILE A 1 221 ? -8.808 -4.000 15.972 1.00 50.31 221 ILE A N 1
ATOM 1708 C CA . ILE A 1 221 ? -9.375 -5.200 16.610 1.00 50.31 221 ILE A CA 1
ATOM 1709 C C . ILE A 1 221 ? -10.091 -4.837 17.922 1.00 50.31 221 ILE A C 1
ATOM 1711 O O . ILE A 1 221 ? -11.128 -5.413 18.231 1.00 50.31 221 ILE A O 1
ATOM 1715 N N . ARG A 1 222 ? -9.570 -3.868 18.687 1.00 50.22 222 ARG A N 1
ATOM 1716 C CA . ARG A 1 222 ? -10.088 -3.507 20.020 1.00 50.22 222 ARG A CA 1
ATOM 1717 C C . ARG A 1 222 ? -11.181 -2.430 20.027 1.00 50.22 222 ARG A C 1
ATOM 1719 O O . ARG A 1 222 ? -11.574 -2.013 21.110 1.00 50.22 222 ARG A O 1
ATOM 1726 N N . HIS A 1 223 ? -11.658 -1.956 18.871 1.00 50.44 223 HIS A N 1
ATOM 1727 C CA . HIS A 1 223 ? -12.610 -0.831 18.773 1.00 50.44 223 HIS A CA 1
ATOM 1728 C C . HIS A 1 223 ? -12.159 0.442 19.518 1.00 50.44 223 HIS A C 1
ATOM 1730 O O . HIS A 1 223 ? -12.983 1.250 19.945 1.00 50.44 223 HIS A O 1
ATOM 1736 N N . ALA A 1 224 ? -10.850 0.634 19.675 1.00 45.97 224 ALA A N 1
ATOM 1737 C CA . ALA A 1 224 ? -10.312 1.789 20.373 1.00 45.97 224 ALA A CA 1
ATOM 1738 C C . ALA A 1 224 ? -10.008 2.912 19.369 1.00 45.97 224 ALA A C 1
ATOM 1740 O O . ALA A 1 224 ? -9.439 2.622 18.309 1.00 45.97 224 ALA A O 1
ATOM 1741 N N . PRO A 1 225 ? -10.324 4.189 19.678 1.00 47.72 225 PRO A N 1
ATOM 1742 C CA . PRO A 1 225 ? -9.751 5.297 18.926 1.00 47.72 225 PRO A CA 1
ATOM 1743 C C . PRO A 1 225 ? -8.230 5.148 18.949 1.00 47.72 225 PRO A C 1
ATOM 1745 O O . PRO A 1 225 ? -7.652 4.780 19.978 1.00 47.72 225 PRO A O 1
ATOM 1748 N N . PHE A 1 226 ? -7.586 5.388 17.808 1.00 45.59 226 PHE A N 1
ATOM 1749 C CA . PHE A 1 226 ? -6.137 5.298 17.700 1.00 45.59 226 PHE A CA 1
ATOM 1750 C C . PHE A 1 226 ? -5.520 6.420 18.544 1.00 45.59 226 PHE A C 1
ATOM 1752 O O . PHE A 1 226 ? -5.372 7.555 18.101 1.00 45.59 226 PHE A O 1
ATOM 1759 N N . SER A 1 227 ? -5.246 6.100 19.808 1.00 41.84 227 SER A N 1
ATOM 1760 C CA . SER A 1 227 ? -4.481 6.920 20.735 1.00 41.84 227 SER A CA 1
ATOM 1761 C C . SER A 1 227 ? -3.033 6.922 20.275 1.00 41.84 227 SER A C 1
ATOM 1763 O O . SER A 1 227 ? -2.426 5.859 20.111 1.00 41.84 227 SER A O 1
ATOM 1765 N N . ALA A 1 228 ? -2.469 8.114 20.110 1.00 44.78 228 ALA A N 1
ATOM 1766 C CA . ALA A 1 228 ? -1.067 8.314 19.783 1.00 44.78 228 ALA A CA 1
ATOM 1767 C C . ALA A 1 228 ? -0.088 7.944 20.901 1.00 44.78 228 ALA A C 1
ATOM 1769 O O . ALA A 1 228 ? 1.032 8.453 20.927 1.00 44.78 228 ALA A O 1
ATOM 1770 N N . ASP A 1 229 ? -0.464 7.059 21.822 1.00 40.16 229 ASP A N 1
ATOM 1771 C CA . ASP A 1 229 ? 0.448 6.519 22.822 1.00 40.16 229 ASP A CA 1
ATOM 1772 C C . ASP A 1 229 ? 1.421 5.530 22.157 1.00 40.16 229 ASP A C 1
ATOM 1774 O O . ASP A 1 229 ? 1.520 4.359 22.517 1.00 40.16 229 ASP A O 1
ATOM 1778 N N . THR A 1 230 ? 2.070 5.976 21.077 1.00 44.03 230 THR A N 1
ATOM 1779 C CA . THR A 1 230 ? 2.792 5.177 20.096 1.00 44.03 230 THR A CA 1
ATOM 1780 C C . THR A 1 230 ? 4.107 4.663 20.644 1.00 44.03 230 THR A C 1
ATOM 1782 O O . THR A 1 230 ? 4.580 3.656 20.125 1.00 44.03 230 THR A O 1
ATOM 1785 N N . GLY A 1 231 ? 4.698 5.277 21.678 1.00 38.56 231 GLY A N 1
ATOM 1786 C CA . GLY A 1 231 ? 6.035 4.898 22.167 1.00 38.56 231 GLY A CA 1
ATOM 1787 C C . GLY A 1 231 ? 7.058 4.696 21.034 1.00 38.56 231 GLY A C 1
ATOM 1788 O O . GLY A 1 231 ? 7.988 3.915 21.180 1.00 38.56 231 GLY A O 1
ATOM 1789 N N . LEU A 1 232 ? 6.812 5.316 19.878 1.00 49.19 232 LEU A N 1
ATOM 1790 C CA . LEU A 1 232 ? 7.495 5.143 18.603 1.00 49.19 232 LEU A CA 1
ATOM 1791 C C . LEU A 1 232 ? 7.750 6.540 18.069 1.00 49.19 232 LEU A C 1
ATOM 1793 O O . LEU A 1 232 ? 6.898 7.423 18.220 1.00 49.19 232 LEU A O 1
ATOM 1797 N N . ASP A 1 233 ? 8.871 6.681 17.372 1.00 57.75 233 ASP A N 1
ATOM 1798 C CA . ASP A 1 233 ? 9.366 7.899 16.731 1.00 57.75 233 ASP A CA 1
ATOM 1799 C C . ASP A 1 233 ? 8.499 8.346 15.531 1.00 57.75 233 ASP A C 1
ATOM 1801 O O . ASP A 1 233 ? 8.970 8.620 14.430 1.00 57.75 233 ASP A O 1
ATOM 1805 N N . THR A 1 234 ? 7.179 8.403 15.715 1.00 58.66 234 THR A N 1
ATOM 1806 C CA . THR A 1 234 ? 6.217 8.788 14.682 1.00 58.66 234 THR A CA 1
ATOM 1807 C C . THR A 1 234 ? 6.117 10.309 14.606 1.00 58.66 234 THR A C 1
ATOM 1809 O O . THR A 1 234 ? 5.896 10.965 15.624 1.00 58.66 234 THR A O 1
ATOM 1812 N N . ARG A 1 235 ? 6.252 10.873 13.401 1.00 66.12 235 ARG A N 1
ATOM 1813 C CA . ARG A 1 235 ? 6.225 12.318 13.134 1.00 66.12 235 ARG A CA 1
ATOM 1814 C C . ARG A 1 235 ? 5.032 12.638 12.239 1.00 66.12 235 ARG A C 1
ATOM 1816 O O . ARG A 1 235 ? 4.836 11.964 11.231 1.00 66.12 235 ARG A O 1
ATOM 1823 N N . ILE A 1 236 ? 4.251 13.664 12.590 1.00 59.38 236 ILE A N 1
ATOM 1824 C CA . ILE A 1 236 ? 2.985 13.972 11.897 1.00 59.38 236 ILE A CA 1
ATOM 1825 C C . ILE A 1 236 ? 3.215 14.293 10.422 1.00 59.38 236 ILE A C 1
ATOM 1827 O O . ILE A 1 236 ? 2.545 13.725 9.570 1.00 59.38 236 ILE A O 1
ATOM 1831 N N . TYR A 1 237 ? 4.185 15.152 10.109 1.00 58.41 237 TYR A N 1
ATOM 1832 C CA . TYR A 1 237 ? 4.438 15.535 8.719 1.00 58.41 237 TYR A CA 1
ATOM 1833 C C . TYR A 1 237 ? 5.215 14.488 7.917 1.00 58.41 237 TYR A C 1
ATOM 1835 O O . TYR A 1 237 ? 5.154 14.521 6.696 1.00 58.41 237 TYR A O 1
ATOM 1843 N N . LYS A 1 238 ? 5.937 13.576 8.584 1.00 59.16 238 LYS A N 1
ATOM 1844 C CA . LYS A 1 238 ? 6.733 12.543 7.900 1.00 59.16 238 LYS A CA 1
ATOM 1845 C C . LYS A 1 238 ? 5.910 11.296 7.594 1.00 59.16 238 LYS A C 1
ATOM 1847 O O . LYS A 1 238 ? 6.127 10.682 6.570 1.00 59.16 238 LYS A O 1
ATOM 1852 N N . HIS A 1 239 ? 5.011 10.894 8.496 1.00 62.84 239 HIS A N 1
ATOM 1853 C CA . HIS A 1 239 ? 4.419 9.553 8.439 1.00 62.84 239 HIS A CA 1
ATOM 1854 C C . HIS A 1 239 ? 2.902 9.529 8.246 1.00 62.84 239 HIS A C 1
ATOM 1856 O O . HIS A 1 239 ? 2.337 8.456 8.040 1.00 62.84 239 HIS A O 1
ATOM 1862 N N . LEU A 1 240 ? 2.218 10.674 8.344 1.00 63.59 240 LEU A N 1
ATOM 1863 C CA . LEU A 1 240 ? 0.760 10.728 8.254 1.00 63.59 240 LEU A CA 1
ATOM 1864 C C . LEU A 1 240 ? 0.317 11.574 7.059 1.00 63.59 240 LEU A C 1
ATOM 1866 O O . LEU A 1 240 ? 0.545 12.786 7.071 1.00 63.59 240 LEU A O 1
ATOM 1870 N N . PRO A 1 241 ? -0.395 10.993 6.083 1.00 64.44 241 PRO A N 1
ATOM 1871 C CA . PRO A 1 241 ? -0.954 11.738 4.963 1.00 64.44 241 PRO A CA 1
ATOM 1872 C C . PRO A 1 241 ? -1.906 12.840 5.409 1.00 64.44 241 PRO A C 1
ATOM 1874 O O . PRO A 1 241 ? -2.560 12.730 6.451 1.00 64.44 241 PRO A O 1
ATOM 1877 N N . HIS A 1 242 ? -2.042 13.869 4.574 1.00 67.00 242 HIS A N 1
ATOM 1878 C CA . HIS A 1 242 ? -2.922 15.015 4.827 1.00 67.00 242 HIS A CA 1
ATOM 1879 C C . HIS A 1 242 ? -4.408 14.654 4.896 1.00 67.00 242 HIS A C 1
ATOM 1881 O O . HIS A 1 242 ? -5.145 15.320 5.611 1.00 67.00 242 HIS A O 1
ATOM 1887 N N . HIS A 1 243 ? -4.843 13.575 4.235 1.00 65.19 243 HIS A N 1
ATOM 1888 C CA . HIS A 1 243 ? -6.244 13.130 4.272 1.00 65.19 243 HIS A CA 1
ATOM 1889 C C . HIS A 1 243 ? -6.654 12.467 5.598 1.00 65.19 243 HIS A C 1
ATOM 1891 O O . HIS A 1 243 ? -7.827 12.160 5.794 1.00 65.19 243 HIS A O 1
ATOM 1897 N N . ILE A 1 244 ? -5.703 12.188 6.499 1.00 69.19 244 ILE A N 1
ATOM 1898 C CA . ILE A 1 244 ? -6.022 11.643 7.818 1.00 69.19 244 ILE A CA 1
ATOM 1899 C C . ILE A 1 244 ? -6.400 12.794 8.747 1.00 69.19 244 ILE A C 1
ATOM 1901 O O . ILE A 1 244 ? -5.533 13.580 9.151 1.00 69.19 244 ILE A O 1
ATOM 1905 N N . ASP A 1 245 ? -7.672 12.821 9.143 1.00 71.00 245 ASP A N 1
ATOM 1906 C CA . ASP A 1 245 ? -8.165 13.688 10.209 1.00 71.00 245 ASP A CA 1
ATOM 1907 C C . ASP A 1 245 ? -7.374 13.442 11.497 1.00 71.00 245 ASP A C 1
ATOM 1909 O O . ASP A 1 245 ? -7.170 12.299 11.928 1.00 71.00 245 ASP A O 1
ATOM 1913 N N . ILE A 1 246 ? -6.938 14.532 12.125 1.00 77.12 246 ILE A N 1
ATOM 1914 C CA . ILE A 1 246 ? -6.290 14.500 13.431 1.00 77.12 246 ILE A CA 1
ATOM 1915 C C . ILE A 1 246 ? -7.164 15.276 14.402 1.00 77.12 246 ILE A C 1
ATOM 1917 O O . ILE A 1 246 ? -7.536 16.419 14.149 1.00 77.12 246 ILE A O 1
ATOM 1921 N N . MET A 1 247 ? -7.447 14.677 15.549 1.00 79.44 247 MET A N 1
ATOM 1922 C CA . MET A 1 247 ? -8.160 15.325 16.640 1.00 79.44 247 MET A CA 1
ATOM 1923 C C . MET A 1 247 ? -7.283 15.376 17.879 1.00 79.44 247 MET A C 1
ATOM 1925 O O . MET A 1 247 ? -6.421 14.531 18.090 1.00 79.44 247 MET A O 1
ATOM 1929 N N . VAL A 1 248 ? -7.525 16.359 18.731 1.00 85.31 248 VAL A N 1
ATOM 1930 C CA . VAL A 1 248 ? -6.975 16.428 20.080 1.00 85.31 248 VAL A CA 1
ATOM 1931 C C . VAL A 1 248 ? -8.085 16.063 21.050 1.00 85.31 248 VAL A C 1
ATOM 1933 O O . VAL A 1 248 ? -9.112 16.736 21.058 1.00 85.31 248 VAL A O 1
ATOM 1936 N N . LYS A 1 249 ? -7.865 15.056 21.898 1.00 86.75 249 LYS A N 1
ATOM 1937 C CA . LYS A 1 249 ? -8.706 14.765 23.063 1.00 86.75 249 LYS A CA 1
ATOM 1938 C C . LYS A 1 249 ? -7.991 15.182 24.340 1.00 86.75 249 LYS A C 1
ATOM 1940 O O . LYS A 1 249 ? -6.867 14.753 24.589 1.00 86.75 249 LYS A O 1
ATOM 1945 N N . CYS A 1 250 ? -8.630 15.997 25.168 1.00 88.75 250 CYS A N 1
ATOM 1946 C CA . CYS A 1 250 ? -8.132 16.298 26.502 1.00 88.75 250 CYS A CA 1
ATOM 1947 C C . CYS A 1 250 ? -8.408 15.115 27.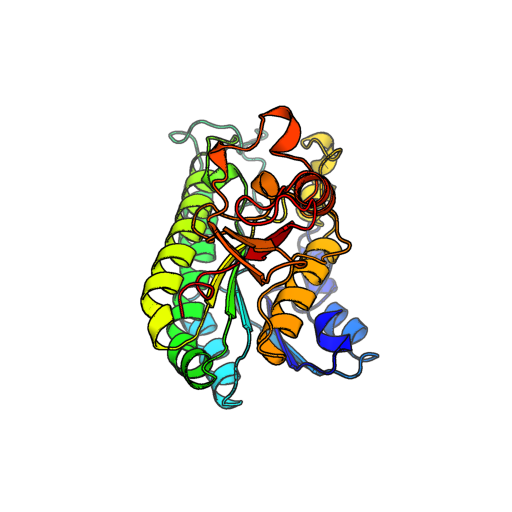434 1.00 88.75 250 CYS A C 1
ATOM 1949 O O . CYS A 1 250 ? -9.561 14.742 27.639 1.00 88.75 250 CYS A O 1
ATOM 1951 N N . THR A 1 251 ? -7.373 14.544 28.049 1.00 88.81 251 THR A N 1
ATOM 1952 C CA . THR A 1 251 ? -7.560 13.438 29.003 1.00 88.81 251 THR A CA 1
ATOM 1953 C C . THR A 1 251 ? -8.083 13.897 30.365 1.00 88.81 251 THR A C 1
ATOM 1955 O O . THR A 1 251 ? -8.505 13.057 31.149 1.00 88.81 251 THR A O 1
ATOM 1958 N N . ALA A 1 252 ? -8.080 15.205 30.652 1.00 89.88 252 ALA A N 1
ATOM 1959 C CA . ALA A 1 252 ? -8.572 15.748 31.921 1.00 89.88 252 ALA A CA 1
ATOM 1960 C C . ALA A 1 252 ? -10.084 16.024 31.914 1.00 89.88 252 ALA A C 1
ATOM 1962 O O . ALA A 1 252 ? -10.762 15.685 32.875 1.00 89.88 252 ALA A O 1
ATOM 1963 N N . CYS A 1 253 ? -10.616 16.634 30.848 1.00 90.62 253 CYS A N 1
ATOM 1964 C CA . CYS A 1 253 ? -12.042 16.987 30.759 1.00 90.62 253 CYS A CA 1
ATOM 1965 C C . CYS A 1 253 ? -12.805 16.256 29.646 1.00 90.62 253 CYS A C 1
ATOM 1967 O O . CYS A 1 253 ? -14.017 16.396 29.549 1.00 90.62 253 CYS A O 1
ATOM 1969 N N . GLY A 1 254 ? -12.119 15.484 28.799 1.00 86.62 254 GLY A N 1
ATOM 1970 C CA . GLY A 1 254 ? -12.741 14.723 27.715 1.00 86.62 254 GLY A CA 1
ATOM 1971 C C . GLY A 1 254 ? -12.997 15.508 26.427 1.00 86.62 254 GLY A C 1
ATOM 1972 O O . GLY A 1 254 ? -13.292 14.868 25.421 1.00 86.62 254 GLY A O 1
ATOM 1973 N N . GLU A 1 255 ? -12.829 16.837 26.435 1.00 88.56 255 GLU A N 1
ATOM 1974 C CA . GLU A 1 255 ? -13.025 17.713 25.271 1.00 88.56 255 GLU A CA 1
ATOM 1975 C C . GLU A 1 255 ? -12.268 17.207 24.039 1.00 88.56 255 GLU A C 1
ATOM 1977 O O . GLU A 1 255 ? -11.079 16.879 24.125 1.00 88.56 255 GLU A O 1
ATOM 1982 N N . THR A 1 256 ? -12.934 17.210 22.885 1.00 87.19 256 THR A N 1
ATOM 1983 C CA . THR A 1 256 ? -12.342 16.842 21.597 1.00 87.19 256 THR A CA 1
ATOM 1984 C C . THR A 1 256 ? -12.438 17.986 20.600 1.00 87.19 256 THR A C 1
ATOM 1986 O O . THR A 1 256 ? -13.523 18.503 20.362 1.00 87.19 256 THR A O 1
ATOM 1989 N N . ARG A 1 257 ? -11.328 18.325 19.941 1.00 87.00 257 ARG A N 1
ATOM 1990 C CA . ARG A 1 257 ? -11.296 19.333 18.870 1.00 87.00 257 ARG A CA 1
ATOM 1991 C C . ARG A 1 257 ? -10.408 18.896 17.721 1.00 87.00 257 ARG A C 1
ATOM 1993 O O . ARG A 1 257 ? -9.519 18.072 17.910 1.00 87.00 257 ARG A O 1
ATOM 2000 N N . GLU A 1 258 ? -10.590 19.502 16.561 1.00 85.12 258 GLU A N 1
ATOM 2001 C CA . GLU A 1 258 ? -9.725 19.247 15.413 1.00 85.12 258 GLU A CA 1
ATOM 2002 C C . GLU A 1 258 ? -8.306 19.783 15.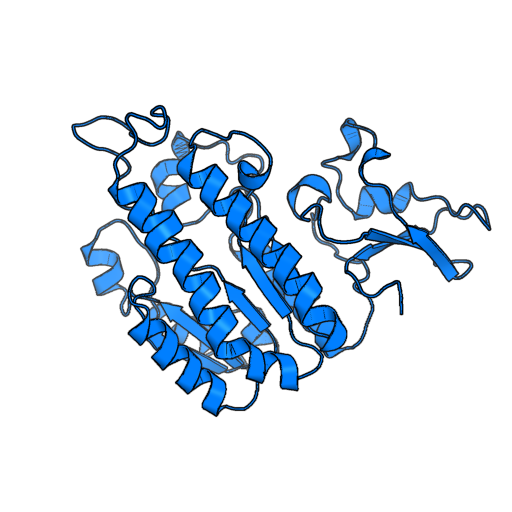639 1.00 85.12 258 GLU A C 1
ATOM 2004 O O . GLU A 1 258 ? -8.092 20.868 16.201 1.00 85.12 258 GLU A O 1
ATOM 2009 N N . PHE A 1 259 ? -7.320 18.992 15.226 1.00 85.00 259 PHE A N 1
ATOM 2010 C CA . PHE A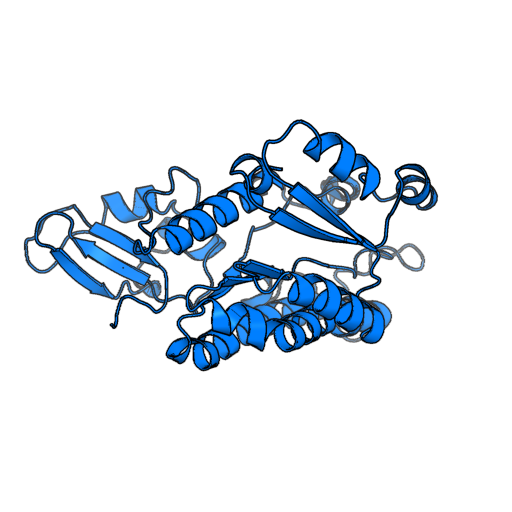 1 259 ? -5.920 19.374 15.219 1.00 85.00 259 PHE A CA 1
ATOM 2011 C C . PHE A 1 259 ? -5.555 19.928 13.844 1.00 85.00 259 PHE A C 1
ATOM 2013 O O . PHE A 1 259 ? -5.365 19.193 12.879 1.00 85.00 259 PHE A O 1
ATOM 2020 N N . GLN A 1 260 ? -5.422 21.248 13.778 1.00 83.38 260 GLN A N 1
ATOM 2021 C CA . GLN A 1 260 ? -4.982 21.942 12.576 1.00 83.38 260 GLN A CA 1
ATOM 2022 C C . GLN A 1 260 ? -3.471 21.756 12.415 1.00 83.38 260 GLN A C 1
ATOM 2024 O O . GLN A 1 260 ? -2.691 22.346 13.168 1.00 83.38 260 GLN A O 1
ATOM 2029 N N . ARG A 1 261 ? -3.064 20.915 11.455 1.00 79.62 261 ARG A N 1
ATOM 2030 C CA . ARG A 1 261 ? -1.650 20.598 11.191 1.00 79.62 261 ARG A CA 1
ATOM 2031 C C . ARG A 1 261 ? -0.841 21.863 10.934 1.00 79.62 261 ARG A C 1
ATOM 2033 O O . ARG A 1 261 ? 0.205 22.034 11.548 1.00 79.62 261 ARG A O 1
ATOM 2040 N N . ASP A 1 262 ? -1.379 22.781 10.139 1.00 79.19 262 ASP A N 1
ATOM 2041 C CA . ASP A 1 262 ? -0.692 24.007 9.717 1.00 79.19 262 ASP A CA 1
ATOM 2042 C C . ASP A 1 262 ? -0.386 24.983 10.857 1.00 79.19 262 ASP A C 1
ATOM 2044 O O . ASP A 1 262 ? 0.504 25.824 10.731 1.00 79.19 262 ASP A O 1
ATOM 2048 N N . ASN A 1 263 ? -1.036 24.807 12.010 1.00 83.50 263 ASN A N 1
ATOM 2049 C CA . ASN A 1 263 ? -0.741 25.575 13.215 1.00 83.50 263 ASN A CA 1
ATOM 2050 C C . ASN A 1 263 ? 0.513 25.067 13.956 1.00 83.50 263 ASN A C 1
ATOM 2052 O O . ASN A 1 263 ? 0.938 25.694 14.929 1.00 83.50 263 ASN A O 1
ATOM 2056 N N . LEU A 1 264 ? 1.120 23.946 13.539 1.00 82.19 264 LEU A N 1
ATOM 2057 C CA . LEU A 1 264 ? 2.416 23.509 14.060 1.00 82.19 264 LEU A CA 1
ATOM 2058 C C . LEU A 1 264 ? 3.530 24.454 13.585 1.00 82.19 264 LEU A C 1
ATOM 2060 O O . LEU A 1 264 ? 3.731 24.610 12.374 1.00 82.19 264 LEU A O 1
ATOM 2064 N N . PRO A 1 265 ? 4.336 25.008 14.513 1.00 81.38 265 PRO A N 1
ATOM 2065 C CA . PRO A 1 265 ? 5.544 25.740 14.153 1.00 81.38 265 PRO A CA 1
ATOM 2066 C C . PRO A 1 265 ? 6.446 24.899 13.244 1.00 81.38 265 PRO A C 1
ATOM 2068 O O . PRO A 1 265 ? 6.560 23.692 13.451 1.00 81.38 265 PRO A O 1
ATOM 2071 N N . VAL A 1 266 ? 7.144 25.529 12.291 1.00 76.38 266 VAL A N 1
ATOM 2072 C CA . VAL A 1 266 ? 8.024 24.837 11.323 1.00 76.38 266 VAL A CA 1
ATOM 2073 C C . VAL A 1 266 ? 9.008 23.890 12.019 1.00 76.38 266 VAL A C 1
ATOM 2075 O O . VAL A 1 266 ? 9.111 22.725 11.644 1.00 76.38 266 VAL A O 1
ATOM 2078 N N . ALA A 1 267 ? 9.637 24.343 13.109 1.00 79.19 267 ALA A N 1
ATOM 2079 C CA . ALA A 1 267 ? 10.565 23.545 13.917 1.00 79.19 267 ALA A CA 1
ATOM 2080 C C . ALA A 1 267 ? 9.936 22.284 14.549 1.00 79.19 267 ALA A C 1
ATOM 2082 O O . ALA A 1 267 ? 10.647 21.360 14.932 1.00 79.19 267 ALA A O 1
ATOM 2083 N N . MET A 1 268 ? 8.607 22.238 14.666 1.00 79.00 268 MET A N 1
ATOM 2084 C CA . MET A 1 268 ? 7.848 21.131 15.249 1.00 79.00 268 MET A CA 1
ATOM 2085 C C . MET A 1 268 ? 7.188 20.231 14.200 1.00 79.00 268 MET A C 1
ATOM 2087 O O . MET A 1 268 ? 6.635 19.199 14.570 1.00 79.00 268 MET A O 1
ATOM 2091 N N . ARG A 1 269 ? 7.237 20.566 12.904 1.00 74.44 269 ARG A N 1
ATOM 2092 C CA . ARG A 1 269 ? 6.593 19.753 11.853 1.00 74.44 269 ARG A CA 1
ATOM 2093 C C . ARG A 1 269 ? 7.173 18.342 11.795 1.00 74.44 269 ARG A C 1
ATOM 2095 O O . ARG A 1 269 ? 6.440 17.364 11.673 1.00 74.44 269 ARG A O 1
ATOM 2102 N N . HIS A 1 270 ? 8.479 18.225 12.007 1.00 70.31 270 HIS A N 1
ATOM 2103 C CA . HIS A 1 270 ? 9.153 16.938 12.126 1.00 70.31 270 HIS A CA 1
ATOM 2104 C C . HIS A 1 270 ? 9.259 16.446 13.569 1.00 70.31 270 HIS A C 1
ATOM 2106 O O . HIS A 1 270 ? 9.915 15.442 13.788 1.00 70.31 270 HIS A O 1
ATOM 2112 N N . ALA A 1 271 ? 8.670 17.097 14.571 1.00 73.69 271 ALA A N 1
ATOM 2113 C CA . ALA A 1 271 ? 8.759 16.596 15.939 1.00 73.69 271 ALA A CA 1
ATOM 2114 C C . ALA A 1 271 ? 8.026 15.257 16.091 1.00 73.69 271 ALA A C 1
ATOM 2116 O O . ALA A 1 271 ? 7.091 14.937 15.347 1.00 73.69 271 ALA A O 1
ATOM 2117 N N . LEU A 1 272 ? 8.449 14.482 17.088 1.00 76.12 272 LEU A N 1
ATOM 2118 C CA . LEU A 1 272 ? 7.719 13.292 17.484 1.00 76.12 272 LEU A CA 1
ATOM 2119 C C . LEU A 1 272 ? 6.335 13.694 17.990 1.00 76.12 272 LEU A C 1
ATOM 2121 O O . LEU A 1 272 ? 6.182 14.701 18.683 1.00 76.12 272 LEU A O 1
ATOM 2125 N N . ILE A 1 273 ? 5.335 12.866 17.703 1.00 76.62 273 ILE A N 1
ATOM 2126 C CA . ILE A 1 273 ? 3.982 13.005 18.248 1.00 76.62 273 ILE A CA 1
ATOM 2127 C C . ILE A 1 273 ? 4.029 13.213 19.767 1.00 76.62 273 ILE A C 1
ATOM 2129 O O . ILE A 1 273 ? 3.391 14.132 20.269 1.00 76.62 273 ILE A O 1
ATOM 2133 N N . ALA A 1 274 ? 4.841 12.432 20.487 1.00 77.44 274 ALA A N 1
ATOM 2134 C CA . ALA A 1 274 ? 4.985 12.553 21.937 1.00 77.44 274 ALA A CA 1
ATOM 2135 C C . ALA A 1 274 ? 5.465 13.950 22.380 1.00 77.44 274 ALA A C 1
ATOM 2137 O O . ALA A 1 274 ? 5.062 14.442 23.433 1.00 77.44 274 ALA A O 1
ATOM 2138 N N . ASP A 1 275 ? 6.298 14.618 21.579 1.00 83.62 275 ASP A N 1
ATOM 2139 C CA . ASP A 1 275 ? 6.775 15.973 21.867 1.00 83.62 275 ASP A CA 1
ATOM 2140 C C . ASP A 1 275 ? 5.752 17.049 21.498 1.00 83.62 275 ASP A C 1
ATOM 2142 O O . ASP A 1 275 ? 5.698 18.098 22.146 1.00 83.62 275 ASP A O 1
ATOM 2146 N N . ILE A 1 276 ? 4.912 16.781 20.496 1.00 84.81 276 ILE A N 1
ATOM 2147 C CA . ILE A 1 276 ? 3.763 17.621 20.151 1.00 84.81 276 ILE A CA 1
ATOM 2148 C C . ILE A 1 276 ? 2.718 17.547 21.272 1.00 84.81 276 ILE A C 1
ATOM 2150 O O . ILE A 1 276 ? 2.290 18.589 21.767 1.00 84.81 276 ILE A O 1
ATOM 2154 N N . GLU A 1 277 ? 2.366 16.345 21.738 1.00 86.44 277 GLU A N 1
ATOM 2155 C CA . GLU A 1 277 ? 1.377 16.117 22.802 1.00 86.44 277 GLU A CA 1
ATOM 2156 C C . GLU A 1 277 ? 1.721 16.843 24.109 1.00 86.44 277 GLU A C 1
ATOM 2158 O O . GLU A 1 277 ? 0.850 17.477 24.705 1.00 86.44 277 GLU A O 1
ATOM 2163 N N . LYS A 1 278 ? 3.003 16.869 24.509 1.00 86.44 278 LYS A N 1
ATOM 2164 C CA . LYS A 1 278 ? 3.486 17.627 25.687 1.00 86.44 278 LYS A CA 1
ATOM 2165 C C . LYS A 1 278 ? 3.144 19.122 25.635 1.00 86.44 278 LYS A C 1
ATOM 2167 O O . LYS A 1 278 ? 3.126 19.796 26.667 1.00 86.44 278 LYS A O 1
ATOM 2172 N N . ARG A 1 279 ? 2.912 19.667 24.439 1.00 86.62 279 ARG A N 1
ATOM 2173 C CA . ARG A 1 279 ? 2.627 21.089 24.206 1.00 86.62 279 ARG A CA 1
ATOM 2174 C C . ARG A 1 279 ? 1.137 21.370 23.996 1.00 86.62 279 ARG A C 1
ATOM 2176 O O . ARG A 1 279 ? 0.751 22.538 23.956 1.00 86.62 279 ARG A O 1
ATOM 2183 N N . LEU A 1 280 ? 0.293 20.341 23.894 1.00 88.19 280 LEU A N 1
ATOM 2184 C CA . LEU A 1 280 ? -1.140 20.499 23.661 1.00 88.19 280 LEU A CA 1
ATOM 2185 C C . LEU A 1 280 ? -1.864 20.948 24.933 1.00 88.19 280 LEU A C 1
ATOM 2187 O O . LEU A 1 280 ? -2.041 20.184 25.882 1.00 88.19 280 LEU A O 1
ATOM 2191 N N . LYS A 1 281 ? -2.332 22.199 24.920 1.00 90.25 281 LYS A N 1
ATOM 2192 C CA . LYS A 1 281 ? -3.201 22.767 25.954 1.00 90.25 281 LYS A CA 1
ATOM 2193 C C . LYS A 1 281 ? -4.672 22.628 25.549 1.00 90.25 281 LYS A C 1
ATOM 2195 O O . LYS A 1 281 ? -5.044 22.950 24.417 1.00 90.25 281 LYS A O 1
ATOM 2200 N N . CYS A 1 282 ? -5.503 22.162 26.476 1.00 89.25 282 CYS A N 1
ATOM 2201 C CA . CYS A 1 282 ? -6.951 22.138 26.315 1.00 89.25 282 CYS A CA 1
ATOM 2202 C C . CYS A 1 282 ? -7.503 23.567 26.310 1.00 89.25 282 CYS A C 1
ATOM 2204 O O . CYS A 1 282 ? -7.182 24.356 27.198 1.00 89.25 282 CYS A O 1
ATOM 2206 N N . THR A 1 283 ? -8.359 23.885 25.340 1.00 88.56 283 THR A N 1
ATOM 2207 C CA . THR A 1 283 ? -9.023 25.193 25.232 1.00 88.56 283 THR A CA 1
ATOM 2208 C C . THR A 1 283 ? -10.130 25.360 26.272 1.00 88.56 283 THR A C 1
ATOM 2210 O O . THR A 1 283 ? -10.281 26.456 26.792 1.00 88.56 283 THR A O 1
ATOM 2213 N N . SER A 1 284 ? -10.831 24.279 26.638 1.00 90.62 284 SER A N 1
ATOM 2214 C CA . SER A 1 284 ? -11.925 24.321 27.622 1.00 90.62 284 SER A CA 1
ATOM 2215 C C . SER A 1 284 ? -11.440 24.384 29.078 1.00 90.62 284 SER A C 1
ATOM 2217 O O . SER A 1 284 ? -11.833 25.280 29.813 1.00 90.62 284 SER A O 1
ATOM 2219 N N . CYS A 1 285 ? -10.563 23.466 29.515 1.00 92.75 285 CYS A N 1
ATOM 2220 C CA . CYS A 1 285 ? -10.132 23.389 30.923 1.00 92.75 285 CYS A CA 1
ATOM 2221 C C . CYS A 1 285 ? -8.695 23.880 31.185 1.00 92.75 285 CYS A C 1
ATOM 2223 O O . CYS A 1 285 ? -8.209 23.811 32.311 1.00 92.75 285 CYS A O 1
ATOM 2225 N N . GLY A 1 286 ? -7.957 24.302 30.152 1.00 90.56 286 GLY A N 1
ATOM 2226 C CA . GLY A 1 286 ? -6.590 24.817 30.288 1.00 90.56 286 GLY A CA 1
ATOM 2227 C C . GLY A 1 286 ? -5.497 23.782 30.603 1.00 90.56 286 GLY A C 1
ATOM 2228 O O . GLY A 1 286 ? -4.322 24.153 30.633 1.00 90.56 286 GLY A O 1
ATOM 2229 N N . ALA A 1 287 ? -5.834 22.505 30.809 1.00 90.62 287 ALA A N 1
ATOM 2230 C CA . ALA A 1 287 ? -4.868 21.459 31.147 1.00 90.62 287 ALA A CA 1
ATOM 2231 C C . ALA A 1 287 ? -3.920 21.130 29.976 1.00 90.62 287 ALA A C 1
ATOM 2233 O O . ALA A 1 287 ? -4.338 21.085 28.817 1.00 90.62 287 ALA A O 1
ATOM 2234 N N . LYS A 1 288 ? -2.643 20.852 30.273 1.00 89.69 288 LYS A N 1
ATOM 2235 C CA . LYS A 1 288 ? -1.654 20.335 29.304 1.00 89.69 288 LYS A CA 1
ATOM 2236 C C . LYS A 1 288 ? -1.739 18.810 29.213 1.00 89.69 288 LYS A C 1
ATOM 2238 O O . LYS A 1 288 ? -0.838 18.097 29.640 1.00 89.69 288 LYS A O 1
ATOM 2243 N N . SER A 1 289 ? -2.876 18.323 28.737 1.00 87.00 289 SER A N 1
ATOM 2244 C CA . SER A 1 289 ? -3.212 16.896 28.719 1.00 87.00 289 SER A CA 1
ATOM 2245 C C . SER A 1 289 ? -3.869 16.475 27.402 1.00 87.00 289 SER A C 1
ATOM 2247 O O . SER A 1 289 ? -4.753 15.619 27.370 1.00 87.00 289 SER A O 1
ATOM 2249 N N . GLY A 1 290 ? -3.482 17.123 26.300 1.00 84.94 290 GLY A N 1
ATOM 2250 C CA . GLY A 1 290 ? -3.969 16.771 24.971 1.00 84.94 290 GLY A CA 1
ATOM 2251 C C . GLY A 1 290 ? -3.308 15.501 24.442 1.00 84.94 290 GLY A C 1
ATOM 2252 O O . GLY A 1 290 ? -2.085 15.384 24.448 1.00 84.94 290 GLY A O 1
ATOM 2253 N N . LYS A 1 291 ? -4.129 14.578 23.944 1.00 84.44 291 LYS A N 1
ATOM 2254 C CA . LYS A 1 291 ? -3.712 13.389 23.203 1.00 84.44 291 LYS A CA 1
ATOM 2255 C C . LYS A 1 291 ? -4.201 13.466 21.770 1.00 84.44 291 LYS A C 1
ATOM 2257 O O . LYS A 1 291 ? -5.353 13.833 21.536 1.00 84.44 291 LYS A O 1
ATOM 2262 N N . LEU A 1 292 ? -3.326 13.147 20.823 1.00 78.69 292 LEU A N 1
ATOM 2263 C CA . LEU A 1 292 ? -3.693 13.106 19.416 1.00 78.69 292 LEU A CA 1
ATOM 2264 C C . LEU A 1 292 ? -4.437 11.804 19.122 1.00 78.69 292 LEU A C 1
ATOM 2266 O O . LEU A 1 292 ? -4.066 10.724 19.582 1.00 78.69 292 LEU A O 1
ATOM 2270 N N . LEU A 1 293 ? -5.515 11.930 18.366 1.00 73.06 293 LEU A N 1
ATOM 2271 C CA . LEU A 1 293 ? -6.306 10.835 17.835 1.00 73.06 293 LEU A CA 1
ATOM 2272 C C . LEU A 1 293 ? -6.263 10.938 16.315 1.00 73.06 293 LEU A C 1
ATOM 2274 O O . LEU A 1 293 ? -6.422 12.032 15.776 1.00 73.06 293 LEU A O 1
ATOM 2278 N N . PHE A 1 294 ? -6.060 9.816 15.635 1.00 71.19 294 PHE A N 1
ATOM 2279 C CA . PHE A 1 294 ? -5.926 9.786 14.179 1.00 71.19 294 PHE A CA 1
ATOM 2280 C C . PHE A 1 294 ? -7.038 8.955 13.543 1.00 71.19 294 PHE A C 1
ATOM 2282 O O . PHE A 1 294 ? -7.377 7.879 14.042 1.00 71.19 294 PHE A O 1
ATOM 2289 N N . GLY A 1 295 ? -7.564 9.440 12.419 1.00 62.28 295 GLY A N 1
ATOM 2290 C CA . GLY A 1 295 ? -8.547 8.744 11.594 1.00 62.28 295 GLY A CA 1
ATOM 2291 C C . GLY A 1 295 ? -9.917 9.424 11.552 1.00 62.28 295 GLY A C 1
ATOM 2292 O O . GLY A 1 295 ? -10.294 10.187 12.438 1.00 62.28 295 GLY A O 1
ATOM 2293 N N . SER A 1 296 ? -10.692 9.070 10.526 1.00 47.25 296 SER A N 1
ATOM 2294 C CA . SER A 1 296 ? -12.000 9.643 10.155 1.00 47.25 296 SER A CA 1
ATOM 2295 C C . SER A 1 296 ? -13.150 9.398 11.152 1.00 47.25 296 SER A C 1
ATOM 2297 O O . SER A 1 296 ? -14.293 9.780 10.899 1.00 47.25 296 SER A O 1
ATOM 2299 N N . TYR A 1 297 ? -12.870 8.753 12.289 1.00 48.47 297 TYR A N 1
ATOM 2300 C CA . TYR A 1 297 ? -13.864 8.206 13.224 1.00 48.47 297 TYR A CA 1
ATOM 2301 C C . TYR A 1 297 ? -14.224 9.089 14.408 1.00 48.47 297 TYR A C 1
ATOM 2303 O O . TYR A 1 297 ? -15.064 8.704 15.211 1.00 48.47 297 TYR A O 1
ATOM 2311 N N . VAL A 1 298 ? -13.612 10.257 14.560 1.00 42.19 298 VAL A N 1
ATOM 2312 C CA . VAL A 1 298 ? -13.912 11.101 15.727 1.00 42.19 298 VAL A CA 1
ATOM 2313 C C . VAL A 1 298 ? -15.184 11.938 15.517 1.00 42.19 298 VAL A C 1
ATOM 2315 O O . VAL A 1 298 ? -15.663 12.582 16.444 1.00 42.19 298 VAL A O 1
ATOM 2318 N N . ARG A 1 299 ? -15.765 11.911 14.310 1.00 40.56 299 ARG A N 1
ATOM 2319 C CA . ARG A 1 299 ? -17.110 12.430 14.034 1.00 40.56 299 ARG A CA 1
ATOM 2320 C C . ARG A 1 299 ? -18.063 11.251 13.819 1.00 40.56 299 ARG A C 1
ATOM 2322 O O . ARG A 1 299 ? -18.329 10.872 12.676 1.00 40.56 299 ARG A O 1
ATOM 2329 N N . GLY A 1 300 ? -18.497 10.656 14.926 1.00 33.59 300 GLY A N 1
ATOM 2330 C CA . GLY A 1 300 ? -19.457 9.555 15.008 1.00 33.59 300 GLY A CA 1
ATOM 2331 C C . GLY A 1 300 ? -19.790 9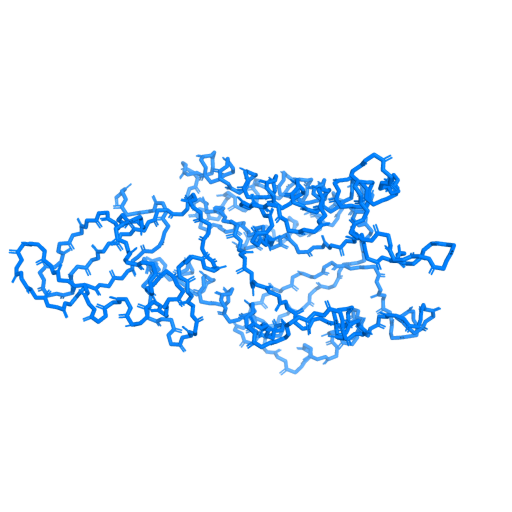.251 16.456 1.00 33.59 300 GLY A C 1
ATOM 2332 O O . GLY A 1 300 ? -18.857 8.826 17.169 1.00 33.59 300 GLY A O 1
#